Protein AF-A0A653TQ37-F1 (afdb_monomer_lite)

Radius of gyration: 21.74 Å; chains: 1; bounding box: 56×49×49 Å

Secondary structure (DSSP, 8-state):
-HHHHHHHHHHHTT-THHHHHHHHHHHHHHHH--S-HHHHHHHHHHHHHHHHHHHHHHHHH-SS-SHHHHHHHHHH-HHHHHHHHHHHHHHHHHHHHHHHHHHHHH--SSHHHHHHHHH--S-TTTTTGGGTTTTSBSSSS-BPPHHHHHHTSHHHHHHHHHHHHHHHHHHHHHHHHHHHTT-HHHHHHHHHHHHHHHHHTTTS-HHHHHHHHHHHHHHHHHHHHHHHHHHHHTT-

Structure (mmCIF, N/CA/C/O backbone):
data_AF-A0A653TQ37-F1
#
_entry.id   AF-A0A653TQ37-F1
#
loop_
_atom_site.group_PDB
_atom_site.id
_atom_site.type_symbol
_atom_site.label_atom_id
_atom_site.label_alt_id
_atom_site.label_comp_id
_atom_site.label_asym_id
_atom_site.label_entity_id
_atom_site.label_seq_id
_atom_site.pdbx_PDB_ins_code
_atom_site.Cartn_x
_atom_site.Cartn_y
_atom_site.Cartn_z
_atom_site.occupancy
_atom_site.B_iso_or_equiv
_atom_site.auth_seq_id
_atom_site.auth_comp_id
_atom_site.auth_asym_id
_atom_site.auth_atom_id
_atom_site.pdbx_PDB_model_num
ATOM 1 N N . MET A 1 1 ? 7.530 14.257 26.207 1.00 78.38 1 MET A N 1
ATOM 2 C CA . MET A 1 1 ? 8.915 13.770 26.395 1.00 78.38 1 MET A CA 1
ATOM 3 C C . MET A 1 1 ? 9.178 12.471 25.634 1.00 78.38 1 MET A C 1
ATOM 5 O O . MET A 1 1 ? 9.956 12.511 24.695 1.00 78.38 1 MET A O 1
ATOM 9 N N . LEU A 1 2 ? 8.481 11.364 25.937 1.00 82.38 2 LEU A N 1
ATOM 10 C CA . LEU A 1 2 ? 8.670 10.069 25.253 1.00 82.38 2 LEU A CA 1
ATOM 11 C C . LEU A 1 2 ? 8.544 10.149 23.718 1.00 82.38 2 LEU A C 1
ATOM 13 O O . LEU A 1 2 ? 9.383 9.612 23.007 1.00 82.38 2 LEU A O 1
ATOM 17 N N . PHE A 1 3 ? 7.549 10.885 23.209 1.00 87.62 3 PHE A N 1
ATOM 18 C CA . PHE A 1 3 ? 7.381 11.116 21.768 1.00 87.62 3 PHE A CA 1
ATOM 19 C C . PHE A 1 3 ? 8.623 11.735 21.111 1.00 87.62 3 PHE A C 1
ATOM 21 O O . PHE A 1 3 ? 9.055 11.261 20.069 1.00 87.62 3 PHE A O 1
ATOM 28 N N . LEU A 1 4 ? 9.212 12.764 21.730 1.00 88.69 4 LEU A N 1
ATOM 29 C CA . LEU A 1 4 ? 10.387 13.449 21.186 1.00 88.69 4 LEU A CA 1
ATOM 30 C C . LEU A 1 4 ? 11.594 12.516 21.141 1.00 88.69 4 LEU A C 1
ATOM 32 O O . LEU A 1 4 ? 12.289 12.491 20.135 1.00 88.69 4 LEU A O 1
ATOM 36 N N . ILE A 1 5 ? 11.793 11.708 22.187 1.00 88.19 5 ILE A N 1
ATOM 37 C CA . ILE A 1 5 ? 12.863 10.704 22.230 1.00 88.19 5 ILE A CA 1
ATOM 38 C C . ILE A 1 5 ? 12.687 9.713 21.075 1.00 88.19 5 ILE A C 1
ATOM 40 O O . ILE A 1 5 ? 13.595 9.541 20.271 1.00 88.19 5 ILE A O 1
ATOM 44 N N . VAL A 1 6 ? 11.493 9.129 20.935 1.00 87.06 6 VAL A N 1
ATOM 45 C CA . VAL A 1 6 ? 11.189 8.157 19.872 1.00 87.06 6 VAL A CA 1
ATOM 46 C C . VAL A 1 6 ? 11.351 8.779 18.482 1.00 87.06 6 VAL A C 1
ATOM 48 O O . VAL A 1 6 ? 11.916 8.148 17.588 1.00 87.06 6 VAL A O 1
ATOM 51 N N . LEU A 1 7 ? 10.886 10.017 18.292 1.00 89.56 7 LEU A N 1
ATOM 52 C CA . LEU A 1 7 ? 11.007 10.739 17.028 1.00 89.56 7 LEU A CA 1
ATOM 53 C C . LEU A 1 7 ? 12.478 10.987 16.675 1.00 89.56 7 LEU A C 1
ATOM 55 O O . LEU A 1 7 ? 12.899 10.644 15.574 1.00 89.56 7 LEU A O 1
ATOM 59 N N . ILE A 1 8 ? 13.265 11.512 17.616 1.00 90.69 8 ILE A N 1
ATOM 60 C CA . ILE A 1 8 ? 14.700 11.779 17.451 1.00 90.69 8 ILE A CA 1
ATOM 61 C C . ILE A 1 8 ? 15.464 10.487 17.155 1.00 90.69 8 ILE A C 1
ATOM 63 O O . ILE A 1 8 ? 16.289 10.464 16.240 1.00 90.69 8 ILE A O 1
ATOM 67 N N . SER A 1 9 ? 15.164 9.391 17.857 1.00 86.44 9 SER A N 1
ATOM 68 C CA . SER A 1 9 ? 15.768 8.083 17.582 1.00 86.44 9 SER A CA 1
ATOM 69 C C . SER A 1 9 ? 15.420 7.584 16.179 1.00 86.44 9 SER A C 1
ATOM 71 O O . SER A 1 9 ? 16.301 7.127 15.454 1.00 86.44 9 SER A O 1
ATOM 73 N N . CYS A 1 10 ? 14.159 7.714 15.752 1.00 87.62 10 CYS A N 1
ATOM 74 C CA . CYS A 1 10 ? 13.740 7.292 14.414 1.00 87.62 10 CYS A CA 1
ATOM 75 C C . CYS A 1 10 ? 14.394 8.127 13.305 1.00 87.62 10 CYS A C 1
ATOM 77 O O . CYS A 1 10 ? 14.806 7.553 12.295 1.00 87.62 10 CYS A O 1
ATOM 79 N N . ILE A 1 11 ? 14.517 9.445 13.504 1.00 90.25 11 ILE A N 1
ATOM 80 C CA . ILE A 1 11 ? 15.258 10.333 12.597 1.00 90.25 11 ILE A CA 1
ATOM 81 C C . ILE A 1 11 ? 16.722 9.899 12.546 1.00 90.25 11 ILE A C 1
ATOM 83 O O . ILE A 1 11 ? 17.252 9.729 11.460 1.00 90.25 11 ILE A O 1
ATOM 87 N N . SER A 1 12 ? 17.355 9.645 13.695 1.00 87.62 12 SER A N 1
ATOM 88 C CA . SER A 1 12 ? 18.778 9.271 13.780 1.00 87.62 12 SER A CA 1
ATOM 89 C C . SER A 1 12 ? 19.108 7.974 13.033 1.00 87.62 12 SER A C 1
ATOM 91 O O . SER A 1 12 ? 20.206 7.828 12.511 1.00 87.62 12 SER A O 1
ATOM 93 N N . ILE A 1 13 ? 18.155 7.043 12.943 1.00 85.19 13 ILE A N 1
ATOM 94 C CA . ILE A 1 13 ? 18.304 5.773 12.209 1.00 85.19 13 ILE A CA 1
ATOM 95 C C . ILE A 1 13 ? 17.934 5.940 10.714 1.00 85.19 13 ILE A C 1
ATOM 97 O O . ILE A 1 13 ? 18.069 5.012 9.912 1.00 85.19 13 ILE A O 1
ATOM 101 N N . GLY A 1 14 ? 17.437 7.114 10.307 1.00 79.44 14 GLY A N 1
ATOM 102 C CA . GLY A 1 14 ? 16.942 7.363 8.952 1.00 79.44 14 GLY A CA 1
ATOM 103 C C . GLY A 1 14 ? 15.739 6.476 8.621 1.00 79.44 14 GLY A C 1
ATOM 104 O O . GLY A 1 14 ? 15.647 5.920 7.520 1.00 79.44 14 GLY A O 1
ATOM 105 N N . SER A 1 15 ? 14.865 6.243 9.606 1.00 81.56 15 SER A N 1
ATOM 106 C CA . SER A 1 15 ? 13.713 5.352 9.481 1.00 81.56 15 SER A CA 1
ATOM 107 C C . SER A 1 15 ? 12.466 6.107 9.031 1.00 81.56 15 SER A C 1
ATOM 109 O O . SER A 1 15 ? 12.096 7.126 9.614 1.00 81.56 15 SER A O 1
ATOM 111 N N . ARG A 1 16 ? 11.723 5.532 8.076 1.00 82.25 16 ARG A N 1
ATOM 112 C CA . ARG A 1 16 ? 10.385 6.020 7.679 1.00 82.25 16 ARG A CA 1
ATOM 113 C C . ARG A 1 16 ? 9.391 6.029 8.851 1.00 82.25 16 ARG A C 1
ATOM 115 O O . ARG A 1 16 ? 8.405 6.761 8.811 1.00 82.25 16 ARG A O 1
ATOM 122 N N . MET A 1 17 ? 9.674 5.276 9.921 1.00 84.81 17 MET A N 1
ATOM 123 C CA . MET A 1 17 ? 8.882 5.300 11.155 1.00 84.81 17 MET A CA 1
ATOM 124 C C . MET A 1 17 ? 8.879 6.669 11.838 1.00 84.81 17 MET A C 1
ATOM 126 O O . MET A 1 17 ? 7.927 6.969 12.551 1.00 84.81 17 MET A O 1
ATOM 130 N N . ALA A 1 18 ? 9.870 7.535 11.587 1.00 88.88 18 ALA A N 1
ATOM 131 C CA . ALA A 1 18 ? 9.843 8.910 12.084 1.00 88.88 18 ALA A CA 1
ATOM 132 C C . ALA A 1 18 ? 8.592 9.653 11.590 1.00 88.88 18 ALA A C 1
ATOM 134 O O . ALA A 1 18 ? 7.879 10.274 12.378 1.00 88.88 18 ALA A O 1
ATOM 135 N N . SER A 1 19 ? 8.283 9.541 10.296 1.00 89.06 19 SER A N 1
ATOM 136 C CA . SER A 1 19 ? 7.115 10.184 9.689 1.00 89.06 19 SER A CA 1
ATOM 137 C C . SER A 1 19 ? 5.802 9.557 10.151 1.00 89.06 19 SER A C 1
ATOM 139 O O . SER A 1 19 ? 4.837 10.277 10.390 1.00 89.06 19 SER A O 1
ATOM 141 N N . VAL A 1 20 ? 5.777 8.235 10.357 1.00 86.94 20 VAL A N 1
ATOM 142 C CA . VAL A 1 20 ? 4.613 7.537 10.933 1.00 86.94 20 VAL A CA 1
ATOM 143 C C . VAL A 1 20 ? 4.342 8.022 12.357 1.00 86.94 20 VAL A C 1
ATOM 145 O O . VAL A 1 20 ? 3.208 8.368 12.683 1.00 86.94 20 VAL A O 1
ATOM 148 N N . ASN A 1 21 ? 5.382 8.121 13.188 1.00 87.00 21 ASN A N 1
ATOM 149 C CA . ASN A 1 21 ? 5.267 8.613 14.559 1.00 87.00 21 ASN A CA 1
ATOM 150 C C . ASN A 1 21 ? 4.768 10.061 14.596 1.00 87.00 21 ASN A C 1
ATOM 152 O O . ASN A 1 21 ? 3.878 10.376 15.388 1.00 87.00 21 ASN A O 1
ATOM 156 N N . LEU A 1 22 ? 5.281 10.925 13.711 1.00 92.31 22 LEU A N 1
ATOM 157 C CA . LEU A 1 22 ? 4.763 12.285 13.556 1.00 92.31 22 LEU A CA 1
ATOM 158 C C . LEU A 1 22 ? 3.273 12.273 13.178 1.00 92.31 22 LEU A C 1
ATOM 160 O O . LEU A 1 22 ? 2.494 13.032 13.751 1.00 92.31 22 LEU A O 1
ATOM 164 N N . GLY A 1 23 ? 2.857 11.378 12.278 1.00 89.88 23 GLY A N 1
ATOM 165 C CA . GLY A 1 23 ? 1.456 11.230 11.875 1.00 89.88 23 GLY A CA 1
ATOM 166 C C . GLY A 1 23 ? 0.541 10.831 13.030 1.00 89.88 23 GLY A C 1
ATOM 167 O O . GLY A 1 23 ? -0.509 11.444 13.222 1.00 89.88 23 GLY A O 1
ATOM 168 N N . VAL A 1 24 ? 0.962 9.866 13.852 1.00 86.12 24 VAL A N 1
ATOM 169 C CA . VAL A 1 24 ? 0.224 9.448 15.058 1.00 86.12 24 VAL A CA 1
ATOM 170 C C . VAL A 1 24 ? 0.105 10.600 16.058 1.00 86.12 24 VAL A C 1
ATOM 172 O O . VAL A 1 24 ? -0.970 10.821 16.617 1.00 86.12 24 VAL A O 1
ATOM 175 N N . PHE A 1 25 ? 1.177 11.366 16.263 1.00 91.38 25 PHE A N 1
ATOM 176 C CA . PHE A 1 25 ? 1.147 12.532 17.144 1.00 91.38 25 PHE A CA 1
ATOM 177 C C . PHE A 1 25 ? 0.169 13.603 16.647 1.00 91.38 25 PHE A C 1
ATOM 179 O O . PHE A 1 25 ? -0.680 14.060 17.416 1.00 91.38 25 PHE A O 1
ATOM 186 N N . LEU A 1 26 ? 0.231 13.961 15.361 1.00 92.94 26 LEU A N 1
ATOM 187 C CA . LEU A 1 26 ? -0.687 14.932 14.762 1.00 92.94 26 LEU A CA 1
ATOM 188 C C . LEU A 1 26 ? -2.140 14.451 14.829 1.00 92.94 26 LEU A C 1
ATOM 190 O O . LEU A 1 26 ? -3.026 15.246 15.135 1.00 92.94 26 LEU A O 1
ATOM 194 N N . LEU A 1 27 ? -2.393 13.154 14.6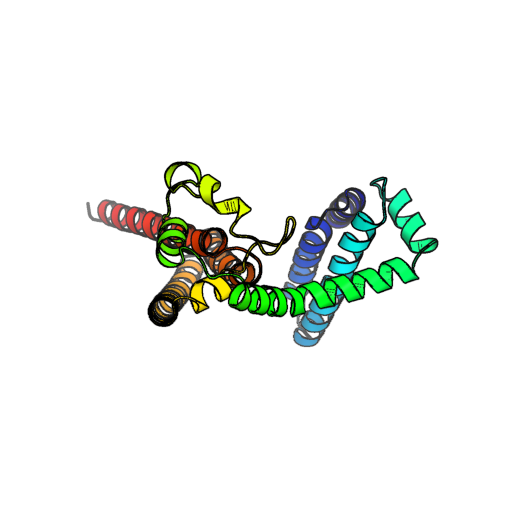33 1.00 88.25 27 LEU A N 1
ATOM 195 C CA . LEU A 1 27 ? -3.720 12.570 14.822 1.00 88.25 27 LEU A CA 1
ATOM 196 C C . LEU A 1 27 ? -4.206 12.723 16.274 1.00 88.25 27 LEU A C 1
ATOM 198 O O . LEU A 1 27 ? -5.357 13.092 16.500 1.00 88.25 27 LEU A O 1
ATOM 202 N N . GLY A 1 28 ? -3.335 12.506 17.261 1.00 87.00 28 GLY A N 1
ATOM 203 C CA . GLY A 1 28 ? -3.654 12.744 18.672 1.00 87.00 28 GLY A CA 1
ATOM 204 C C . GLY A 1 28 ? -4.047 14.199 18.953 1.00 87.00 28 GLY A C 1
ATOM 205 O O . GLY A 1 28 ? -5.071 14.450 19.590 1.00 87.00 28 GLY A O 1
ATOM 206 N N . VAL A 1 29 ? -3.289 15.160 18.414 1.00 90.06 29 VAL A N 1
ATOM 207 C CA . VAL A 1 29 ? -3.600 16.600 18.521 1.00 90.06 29 VAL A CA 1
ATOM 208 C C . VAL A 1 29 ? -4.919 16.937 17.817 1.00 90.06 29 VAL A C 1
ATOM 210 O O . VAL A 1 29 ? -5.738 17.687 18.353 1.00 90.06 29 VAL A O 1
ATOM 213 N N . TYR A 1 30 ? -5.167 16.349 16.644 1.00 91.06 30 TYR A N 1
ATOM 214 C CA . TYR A 1 30 ? -6.417 16.518 15.903 1.00 91.06 30 TYR A CA 1
ATOM 215 C C . TYR A 1 30 ? -7.639 16.096 16.727 1.00 91.06 30 TYR A C 1
ATOM 217 O O . TYR A 1 30 ? -8.639 16.819 16.757 1.00 91.06 30 TYR A O 1
ATOM 225 N N . LEU A 1 31 ? -7.556 14.957 17.423 1.00 88.50 31 LEU A N 1
ATOM 226 C CA . LEU A 1 31 ? -8.651 14.444 18.252 1.00 88.50 31 LEU A CA 1
ATOM 227 C C . LEU A 1 31 ? -8.988 15.375 19.427 1.00 88.50 31 LEU A C 1
ATOM 229 O O . LEU A 1 31 ? -10.147 15.442 19.832 1.00 88.50 31 LEU A O 1
ATOM 233 N N . GLN A 1 32 ? -8.007 16.122 19.938 1.00 90.50 32 GLN A N 1
ATOM 234 C CA . GLN A 1 32 ? -8.195 17.071 21.041 1.00 90.50 32 GLN A CA 1
ATOM 235 C C . GLN A 1 32 ? -8.678 18.456 20.579 1.00 90.50 32 GLN A C 1
ATOM 237 O O . GLN A 1 32 ? -9.211 19.230 21.379 1.00 90.50 32 GLN A O 1
ATOM 242 N N . LYS A 1 33 ? -8.525 18.793 19.292 1.00 88.94 33 LYS A N 1
ATOM 243 C CA . LYS A 1 33 ? -8.927 20.100 18.756 1.00 88.94 33 LYS A CA 1
ATOM 244 C C . LYS A 1 33 ? -10.452 20.237 18.695 1.00 88.94 33 LYS A C 1
ATOM 246 O O . LYS A 1 33 ? -11.130 19.408 18.094 1.00 88.94 33 LYS A O 1
ATOM 251 N N . LYS A 1 34 ? -10.992 21.335 19.238 1.00 86.62 34 LYS A N 1
ATOM 252 C CA . LYS A 1 34 ? -12.429 21.671 19.141 1.00 86.62 34 LYS A CA 1
ATOM 253 C C . LYS A 1 34 ? -12.771 22.488 17.885 1.00 86.62 34 LYS A C 1
ATOM 255 O O . LYS A 1 34 ? -13.720 22.141 17.194 1.00 86.62 34 LYS A O 1
ATOM 260 N N . ASN A 1 35 ? -11.944 23.478 17.528 1.00 90.56 35 ASN A N 1
ATOM 261 C CA . ASN A 1 35 ? -12.160 24.373 16.378 1.00 90.56 35 ASN A CA 1
ATOM 262 C C . ASN A 1 35 ? -11.078 24.211 15.292 1.00 90.56 35 ASN A C 1
ATOM 264 O O . ASN A 1 35 ? -9.953 23.782 15.566 1.00 90.56 35 ASN A O 1
ATOM 268 N N . ASN A 1 36 ? -11.399 24.608 14.054 1.00 87.62 36 ASN A N 1
ATOM 269 C CA . ASN A 1 36 ? -10.477 24.655 12.904 1.00 87.62 36 ASN A CA 1
ATOM 270 C C . ASN A 1 36 ? -9.830 23.302 12.553 1.00 87.62 36 ASN A C 1
ATOM 272 O O . ASN A 1 36 ? -8.637 23.226 12.240 1.00 87.62 36 ASN A O 1
ATOM 276 N N . LYS A 1 37 ? -10.623 22.225 12.610 1.00 91.25 37 LYS A N 1
ATOM 277 C CA . LYS A 1 37 ? -10.195 20.857 12.281 1.00 91.25 37 LYS A CA 1
ATOM 278 C C . LYS A 1 37 ? -9.706 20.720 10.837 1.00 91.25 37 LYS A C 1
ATOM 280 O O . LYS A 1 37 ? -8.665 20.114 10.618 1.00 91.25 37 LYS A O 1
ATOM 285 N N . ASN A 1 38 ? -10.389 21.346 9.880 1.00 89.81 38 ASN A N 1
ATOM 286 C CA . ASN A 1 38 ? -10.042 21.245 8.458 1.00 89.81 38 ASN A CA 1
ATOM 287 C C . ASN A 1 38 ? -8.675 21.875 8.151 1.00 89.81 38 ASN A C 1
ATOM 289 O O . ASN A 1 38 ? -7.832 21.233 7.532 1.00 89.81 38 ASN A O 1
ATOM 293 N N . TYR A 1 39 ? -8.409 23.082 8.664 1.00 91.62 39 TYR A N 1
ATOM 294 C CA . TYR A 1 39 ? -7.099 23.727 8.522 1.00 91.62 39 TYR A CA 1
ATOM 295 C C . TYR A 1 39 ? -5.982 22.924 9.187 1.00 91.62 39 TYR A C 1
ATOM 297 O O . TYR A 1 39 ? -4.882 22.835 8.651 1.00 91.62 39 TYR A O 1
ATOM 305 N N . PHE A 1 40 ? -6.265 22.306 10.338 1.00 93.69 40 PHE A N 1
ATOM 306 C CA . PHE A 1 40 ? -5.291 21.440 10.993 1.00 93.69 40 PHE A CA 1
ATOM 307 C C . PHE A 1 40 ? -4.993 20.182 10.171 1.00 93.69 40 PHE A C 1
ATOM 309 O O . PHE A 1 40 ? -3.832 19.795 10.083 1.00 93.69 40 PHE A O 1
ATOM 316 N N . ILE A 1 41 ? -6.006 19.564 9.553 1.00 92.19 41 ILE A N 1
ATOM 317 C CA . ILE A 1 41 ? -5.808 18.419 8.651 1.00 92.19 41 ILE A CA 1
ATOM 318 C C . ILE A 1 41 ? -4.929 18.832 7.474 1.00 92.19 41 ILE A C 1
ATOM 320 O O . ILE A 1 41 ? -3.930 18.168 7.216 1.00 92.19 41 ILE A O 1
ATOM 324 N N . LEU A 1 42 ? -5.257 19.940 6.803 1.00 92.31 42 LEU A N 1
ATOM 325 C CA . LEU A 1 42 ? -4.479 20.424 5.663 1.00 92.31 42 LEU A CA 1
ATOM 326 C C . LEU A 1 42 ? -3.018 20.680 6.056 1.00 92.31 42 LEU A C 1
ATOM 328 O O . LEU A 1 42 ? -2.106 20.161 5.417 1.00 92.31 42 LEU A O 1
ATOM 332 N N . PHE A 1 43 ? -2.799 21.400 7.159 1.00 94.25 43 PHE A N 1
ATOM 333 C CA . PHE A 1 43 ? -1.467 21.627 7.717 1.00 94.25 43 PHE A CA 1
ATOM 334 C C . PHE A 1 43 ? -0.736 20.313 8.037 1.00 94.25 43 PHE A C 1
ATOM 336 O O . PHE A 1 43 ? 0.429 20.152 7.680 1.00 94.25 43 PHE A O 1
ATOM 343 N N . SER A 1 44 ? -1.424 19.356 8.666 1.00 93.19 44 SER A N 1
ATOM 344 C CA . SER A 1 44 ? -0.854 18.054 9.033 1.00 93.19 44 SER A CA 1
ATOM 345 C C . SER A 1 44 ? -0.453 17.235 7.812 1.00 93.19 44 SER A C 1
ATOM 347 O O . SER A 1 44 ? 0.587 16.589 7.821 1.00 93.19 44 SER A O 1
ATOM 349 N N . ILE A 1 45 ? -1.246 17.270 6.744 1.00 89.94 45 ILE A N 1
ATOM 350 C CA . ILE A 1 45 ? -0.911 16.583 5.495 1.00 89.94 45 ILE A CA 1
ATOM 351 C C . ILE A 1 45 ? 0.355 17.196 4.894 1.00 89.94 45 ILE A C 1
ATOM 353 O O . ILE A 1 45 ? 1.298 16.468 4.589 1.00 89.94 45 ILE A O 1
ATOM 357 N N . VAL A 1 46 ? 0.411 18.526 4.786 1.00 90.25 46 VAL A N 1
ATOM 358 C CA . VAL A 1 46 ? 1.569 19.231 4.215 1.00 90.25 46 VAL A CA 1
ATOM 359 C C . VAL A 1 46 ? 2.837 18.959 5.027 1.00 90.25 46 VAL A C 1
ATOM 361 O O . VAL A 1 46 ? 3.862 18.597 4.448 1.00 90.25 46 VAL A O 1
ATOM 364 N N . ILE A 1 47 ? 2.777 19.058 6.360 1.00 92.88 47 ILE A N 1
ATOM 365 C CA . ILE A 1 47 ? 3.960 18.830 7.201 1.00 92.88 47 ILE A CA 1
ATOM 366 C C . ILE A 1 47 ? 4.422 17.369 7.157 1.00 92.88 47 ILE A C 1
ATOM 368 O O . ILE A 1 47 ? 5.625 17.122 7.116 1.00 92.88 47 ILE A O 1
ATOM 372 N N . LEU A 1 48 ? 3.502 16.399 7.088 1.00 91.31 48 LEU A N 1
ATOM 373 C CA . LEU A 1 48 ? 3.852 14.982 6.965 1.00 91.31 48 LEU A CA 1
ATOM 374 C C . LEU A 1 48 ? 4.513 14.676 5.629 1.00 91.31 48 LEU A C 1
ATOM 376 O O . LEU A 1 48 ? 5.503 13.951 5.604 1.00 91.31 48 LEU A O 1
ATOM 380 N N . LEU A 1 49 ? 3.995 15.244 4.543 1.00 86.19 49 LEU A N 1
ATOM 381 C CA . LEU A 1 49 ? 4.554 15.086 3.206 1.00 86.19 49 LEU A CA 1
ATOM 382 C C . LEU A 1 49 ? 5.983 15.639 3.134 1.00 86.19 49 LEU A C 1
ATOM 384 O O . LEU A 1 49 ? 6.901 14.921 2.730 1.00 86.19 49 LEU A O 1
ATOM 388 N N . ILE A 1 50 ? 6.195 16.873 3.600 1.00 89.06 50 ILE A N 1
ATOM 389 C CA . ILE A 1 50 ? 7.526 17.497 3.633 1.00 89.06 50 ILE A CA 1
ATOM 390 C C . ILE A 1 50 ? 8.473 16.690 4.527 1.00 89.06 50 ILE A C 1
ATOM 392 O O . ILE A 1 50 ? 9.588 16.364 4.119 1.00 89.06 50 ILE A O 1
ATOM 396 N N . PHE A 1 51 ? 8.027 16.313 5.727 1.00 91.00 51 PHE A N 1
ATOM 397 C CA . PHE A 1 51 ? 8.850 15.574 6.682 1.00 91.00 51 PHE A CA 1
ATOM 398 C C . PHE A 1 51 ? 9.183 14.152 6.208 1.00 91.00 51 PHE A C 1
ATOM 400 O O . PHE A 1 51 ? 10.268 13.636 6.486 1.00 91.00 51 PHE A O 1
ATOM 407 N N . PHE A 1 52 ? 8.274 13.505 5.479 1.00 87.31 52 PHE A N 1
ATOM 408 C CA . PHE A 1 52 ? 8.528 12.216 4.844 1.00 87.31 52 PHE A CA 1
ATOM 409 C C . PHE A 1 52 ? 9.584 12.335 3.748 1.00 87.31 52 PHE A C 1
ATOM 411 O O . PHE A 1 52 ? 10.565 11.589 3.769 1.00 87.31 52 PHE A O 1
ATOM 418 N N . GLY A 1 53 ? 9.430 13.316 2.852 1.00 85.06 53 GLY A N 1
ATOM 419 C CA . GLY A 1 53 ? 10.437 13.627 1.839 1.00 85.06 53 GLY A CA 1
ATOM 420 C C . GLY A 1 53 ? 11.806 13.881 2.469 1.00 85.06 53 GLY A C 1
ATOM 421 O O . GLY A 1 53 ? 12.786 13.283 2.040 1.00 85.06 53 GLY A O 1
ATOM 422 N N . TYR A 1 54 ? 11.848 14.677 3.542 1.00 88.38 54 TYR A N 1
ATOM 423 C CA . TYR A 1 54 ? 13.068 15.044 4.261 1.00 88.38 54 TYR A CA 1
ATOM 424 C C . TYR A 1 54 ? 13.790 13.831 4.859 1.00 88.38 54 TYR A C 1
ATOM 426 O O . TYR A 1 54 ? 14.989 13.664 4.643 1.00 88.38 54 TYR A O 1
ATOM 434 N N . ASN A 1 55 ? 13.072 12.939 5.552 1.00 87.75 55 ASN A N 1
ATOM 435 C CA . ASN A 1 55 ? 13.680 11.732 6.129 1.00 87.75 55 ASN A CA 1
ATOM 436 C C . ASN A 1 55 ? 14.289 10.815 5.061 1.00 87.75 55 ASN A C 1
ATOM 438 O O . ASN A 1 55 ? 15.332 10.203 5.295 1.00 87.75 55 ASN A O 1
ATOM 442 N N . ILE A 1 56 ? 13.654 10.714 3.889 1.00 83.69 56 ILE A N 1
ATOM 443 C CA . ILE A 1 56 ? 14.207 9.938 2.774 1.00 83.69 56 ILE A CA 1
ATOM 444 C C . ILE A 1 56 ? 15.458 10.625 2.218 1.00 83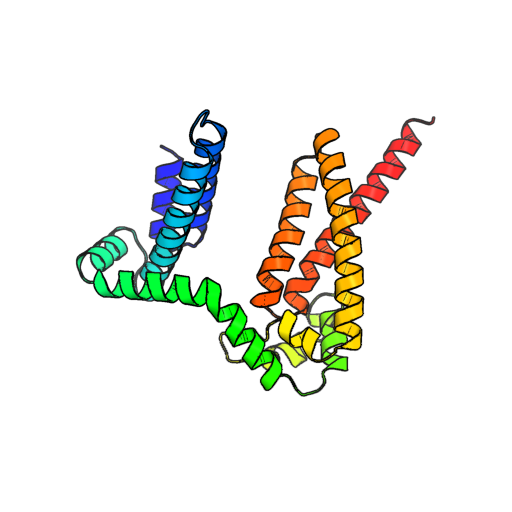.69 56 ILE A C 1
ATOM 446 O O . ILE A 1 56 ? 16.457 9.938 2.014 1.00 83.69 56 ILE A O 1
ATOM 450 N N . SER A 1 57 ? 15.431 11.950 2.035 1.00 86.00 57 SER A N 1
ATOM 451 C CA . SER A 1 57 ? 16.579 12.733 1.552 1.00 86.00 57 SER A CA 1
ATOM 452 C C . SER A 1 57 ? 17.810 12.574 2.447 1.00 86.00 57 SER A C 1
ATOM 454 O O . SER A 1 57 ? 18.917 12.368 1.955 1.00 86.00 57 SER A O 1
ATOM 456 N N . LEU A 1 58 ? 17.619 12.621 3.770 1.00 86.69 58 LEU A N 1
ATOM 457 C CA . LEU A 1 58 ? 18.702 12.407 4.733 1.00 86.69 58 LEU A CA 1
ATOM 458 C C . LEU A 1 58 ? 19.345 11.029 4.556 1.00 86.69 58 LEU A C 1
ATOM 460 O O . LEU A 1 58 ? 20.567 10.903 4.535 1.00 86.69 58 LEU A O 1
ATOM 464 N N . ARG A 1 59 ? 18.521 9.991 4.388 1.00 83.75 59 ARG A N 1
ATOM 465 C CA . ARG A 1 59 ? 18.997 8.619 4.204 1.00 83.75 59 ARG A CA 1
ATOM 466 C C . ARG A 1 59 ? 19.733 8.425 2.878 1.00 83.75 59 ARG A C 1
ATOM 468 O O . ARG A 1 59 ? 20.675 7.642 2.848 1.00 83.75 59 ARG A O 1
ATOM 475 N N . SER A 1 60 ? 19.292 9.072 1.800 1.00 81.25 60 SER A N 1
ATOM 476 C CA . SER A 1 60 ? 19.921 8.916 0.483 1.00 81.25 60 SER A CA 1
ATOM 477 C C . SER A 1 60 ? 21.280 9.602 0.388 1.00 81.25 60 SER A C 1
ATOM 479 O O . SER A 1 60 ? 22.147 9.103 -0.319 1.00 81.25 60 SER A O 1
ATOM 481 N N . GLU A 1 61 ? 21.468 10.715 1.098 1.00 83.62 61 GLU A N 1
ATOM 482 C CA . GLU A 1 61 ? 22.693 11.521 1.015 1.00 83.62 61 GLU A CA 1
ATOM 483 C C . GLU A 1 61 ? 23.751 11.155 2.061 1.00 83.62 61 GLU A C 1
ATOM 485 O O . GLU A 1 61 ? 24.921 11.501 1.905 1.00 83.62 61 GLU A O 1
ATOM 490 N N . SER A 1 62 ? 23.379 10.455 3.136 1.00 77.38 62 SER A N 1
ATOM 491 C CA . SER A 1 62 ? 24.340 10.082 4.171 1.00 77.38 62 SER A CA 1
ATOM 492 C C . SER A 1 62 ? 24.973 8.718 3.908 1.00 77.38 62 SER A C 1
ATOM 494 O O . SER A 1 62 ? 24.274 7.705 3.854 1.00 77.38 62 SER A O 1
ATOM 496 N N . HIS A 1 63 ? 26.302 8.655 3.914 1.00 80.69 63 HIS A N 1
ATOM 497 C CA . HIS A 1 63 ? 27.024 7.388 4.076 1.00 80.69 63 HIS A CA 1
ATOM 498 C C . HIS A 1 63 ? 27.047 6.901 5.539 1.00 80.69 63 HIS A C 1
ATOM 500 O O . HIS A 1 63 ? 27.351 5.740 5.796 1.00 80.69 63 HIS A O 1
ATOM 506 N N . GLN A 1 64 ? 26.718 7.778 6.496 1.00 85.31 64 GLN A N 1
ATOM 507 C CA . GLN A 1 64 ? 26.685 7.495 7.932 1.00 85.31 64 GLN A CA 1
ATOM 508 C C . GLN A 1 64 ? 25.337 7.896 8.537 1.00 85.31 64 GLN A C 1
ATOM 510 O O . GLN A 1 64 ? 24.833 8.985 8.279 1.00 85.31 64 GLN A O 1
ATOM 515 N N . HIS A 1 65 ? 24.775 7.037 9.385 1.00 85.25 65 HIS A N 1
ATOM 516 C CA . HIS A 1 65 ? 23.510 7.293 10.070 1.00 85.25 65 HIS A CA 1
ATOM 517 C C . HIS A 1 65 ? 23.747 7.931 11.440 1.00 85.25 65 HIS A C 1
ATOM 519 O O . HIS A 1 65 ? 24.602 7.482 12.202 1.00 85.25 65 HIS A O 1
ATOM 525 N N . GLY A 1 66 ? 22.963 8.950 11.781 1.00 89.50 66 GLY A N 1
ATOM 526 C CA . GLY A 1 66 ? 22.965 9.546 13.112 1.00 89.50 66 GLY A CA 1
ATOM 527 C C . GLY A 1 66 ? 22.420 10.965 13.104 1.00 89.50 66 GLY A C 1
ATOM 528 O O . GLY A 1 66 ? 22.386 11.624 12.068 1.00 89.50 66 GLY A O 1
ATOM 529 N N . LEU A 1 67 ? 22.031 11.463 14.280 1.00 89.94 67 LEU A N 1
ATOM 530 C CA . LEU A 1 67 ? 21.510 12.824 14.415 1.00 89.94 67 LEU A CA 1
ATOM 531 C C . LEU A 1 67 ? 22.523 13.875 13.937 1.00 89.94 67 LEU A C 1
ATOM 533 O O . LEU A 1 67 ? 22.165 14.763 13.173 1.00 89.94 67 LEU A O 1
ATOM 537 N N . ILE A 1 68 ? 23.782 13.754 14.373 1.00 92.19 68 ILE A N 1
ATOM 538 C CA . ILE A 1 68 ? 24.845 14.712 14.045 1.00 92.19 68 ILE A CA 1
ATOM 539 C C . ILE A 1 68 ? 25.138 14.709 12.534 1.00 92.19 68 ILE A C 1
ATOM 541 O O . ILE A 1 68 ? 25.020 15.780 11.939 1.00 92.19 68 ILE A O 1
ATOM 545 N N . PRO A 1 69 ? 25.415 13.558 11.876 1.00 89.62 69 PRO A N 1
ATOM 546 C CA . PRO A 1 69 ? 25.554 13.510 10.419 1.00 89.62 69 PRO A CA 1
ATOM 547 C C . PRO A 1 69 ? 24.374 14.141 9.673 1.00 89.62 69 PRO A C 1
ATOM 549 O O . PRO A 1 69 ? 24.573 14.888 8.720 1.00 89.62 69 PRO A O 1
ATOM 552 N N . TYR A 1 70 ? 23.141 13.897 10.122 1.00 91.31 70 TYR A N 1
ATOM 553 C CA . TYR A 1 70 ? 21.955 14.465 9.482 1.00 91.31 70 TYR A CA 1
ATOM 554 C C . TYR A 1 70 ? 21.810 15.970 9.666 1.00 91.31 70 TYR A C 1
ATOM 556 O O . TYR A 1 70 ? 21.423 16.656 8.718 1.00 91.31 70 TYR A O 1
ATOM 564 N N . ILE A 1 71 ? 22.148 16.500 10.841 1.00 91.38 71 ILE A N 1
ATOM 565 C CA . ILE A 1 71 ? 22.182 17.948 11.065 1.00 91.38 71 ILE A CA 1
ATOM 566 C C . ILE A 1 71 ? 23.235 18.591 10.157 1.00 91.38 71 ILE A C 1
ATOM 568 O O . ILE A 1 71 ? 22.923 19.576 9.494 1.00 91.38 71 ILE A O 1
ATOM 572 N N . LEU A 1 72 ? 24.435 18.010 10.064 1.00 91.69 72 LEU A N 1
ATOM 573 C CA . LEU A 1 72 ? 25.505 18.528 9.205 1.00 91.69 72 LEU A CA 1
ATOM 574 C C . LEU A 1 72 ? 25.083 18.563 7.735 1.00 91.69 72 LEU A C 1
ATOM 576 O O . LEU A 1 72 ? 25.156 19.618 7.118 1.00 91.69 72 LEU A O 1
ATOM 580 N N . ILE A 1 73 ? 24.518 17.476 7.199 1.00 89.81 73 ILE A N 1
ATOM 581 C CA . ILE A 1 73 ? 24.010 17.450 5.813 1.00 89.81 73 ILE A CA 1
ATOM 582 C C . ILE A 1 73 ? 22.920 18.513 5.602 1.00 89.81 73 ILE A C 1
ATOM 584 O O . ILE A 1 73 ? 22.863 19.141 4.547 1.00 89.81 73 ILE A O 1
ATOM 588 N N . THR A 1 74 ? 22.076 18.749 6.609 1.00 90.81 74 THR A N 1
ATOM 589 C CA . THR A 1 74 ? 21.016 19.768 6.545 1.00 90.81 74 THR A CA 1
ATOM 590 C C . THR A 1 74 ? 21.558 21.185 6.469 1.00 90.81 74 THR A C 1
ATOM 592 O O . THR A 1 74 ? 20.994 22.010 5.751 1.00 90.81 74 THR A O 1
ATOM 595 N N . LEU A 1 75 ? 22.654 21.459 7.171 1.00 92.25 75 LEU A N 1
ATOM 596 C CA . LEU A 1 75 ? 23.293 22.771 7.187 1.00 92.25 75 LEU A CA 1
ATOM 597 C C . LEU A 1 75 ? 24.215 22.983 5.979 1.00 92.25 75 LEU A C 1
ATOM 599 O O . LEU A 1 75 ? 24.232 24.068 5.409 1.00 92.25 75 LEU A O 1
ATOM 603 N N . GLU A 1 76 ? 24.952 21.952 5.569 1.00 92.25 76 GLU A N 1
ATOM 604 C CA . GLU A 1 76 ? 25.952 22.030 4.498 1.00 92.25 76 GLU A CA 1
ATOM 605 C C . GLU A 1 76 ? 25.338 21.911 3.099 1.00 92.25 76 GLU A C 1
ATOM 607 O O . GLU A 1 76 ? 25.843 22.503 2.147 1.00 92.25 76 GLU A O 1
ATOM 612 N N . LYS A 1 77 ? 24.262 21.126 2.950 1.00 89.25 77 LYS A N 1
ATOM 613 C CA . LYS A 1 77 ? 23.653 20.786 1.653 1.00 89.25 77 LYS A CA 1
ATOM 614 C C . LYS A 1 77 ? 22.123 20.968 1.636 1.00 89.25 77 LYS A C 1
ATOM 616 O O . LYS A 1 77 ? 21.403 20.068 1.183 1.00 89.25 77 LYS A O 1
ATOM 621 N N . PRO A 1 78 ? 21.581 22.124 2.069 1.00 88.31 78 PRO A N 1
ATOM 622 C CA . PRO A 1 78 ? 20.134 22.335 2.138 1.00 88.31 78 PRO A CA 1
ATOM 623 C C . PRO A 1 78 ? 19.458 22.223 0.765 1.00 88.31 78 PRO A C 1
ATOM 625 O O . PRO A 1 78 ? 18.392 21.621 0.645 1.00 88.31 78 PRO A O 1
ATOM 628 N N . GLU A 1 79 ? 20.092 22.733 -0.294 1.00 88.62 79 GLU A N 1
ATOM 629 C CA . GLU A 1 79 ? 19.557 22.699 -1.664 1.00 88.62 79 GLU A CA 1
ATOM 630 C C . GLU A 1 79 ? 19.301 21.272 -2.159 1.00 88.62 79 GLU A C 1
ATOM 632 O O . GLU A 1 79 ? 18.274 20.982 -2.778 1.00 88.62 79 GLU A O 1
ATOM 637 N N . ILE A 1 80 ? 20.220 20.359 -1.838 1.00 83.31 80 ILE A N 1
ATOM 638 C CA . ILE A 1 80 ? 20.125 18.949 -2.203 1.00 83.31 80 ILE A CA 1
ATOM 639 C C . ILE A 1 80 ? 18.941 18.312 -1.471 1.00 83.31 80 ILE A C 1
ATOM 641 O O . ILE A 1 80 ? 18.112 17.648 -2.096 1.00 83.31 80 ILE A O 1
ATOM 645 N N . ILE A 1 81 ? 18.794 18.580 -0.172 1.00 84.06 81 ILE A N 1
ATOM 646 C CA . ILE A 1 81 ? 17.656 18.092 0.614 1.00 84.06 81 ILE A CA 1
ATOM 647 C C . ILE A 1 81 ? 16.330 18.597 0.047 1.00 84.06 81 ILE A C 1
ATOM 649 O O . ILE A 1 81 ? 15.419 17.785 -0.137 1.00 84.06 81 ILE A O 1
ATOM 653 N N . PHE A 1 82 ? 16.218 19.890 -0.276 1.00 85.44 82 PHE A N 1
ATOM 654 C CA . PHE A 1 82 ? 15.012 20.445 -0.894 1.00 85.44 82 PHE A CA 1
ATOM 655 C C . PHE A 1 82 ? 14.707 19.767 -2.228 1.00 85.44 82 PHE A C 1
ATOM 657 O O . PHE A 1 82 ? 13.584 19.299 -2.430 1.00 85.44 82 PHE A O 1
ATOM 664 N N . LYS A 1 83 ? 15.707 19.623 -3.105 1.00 83.69 83 LYS A N 1
ATOM 665 C CA . LYS A 1 83 ? 15.561 18.914 -4.383 1.00 83.69 83 LYS A CA 1
ATOM 666 C C . LYS A 1 83 ? 15.031 17.493 -4.185 1.00 83.69 83 LYS A C 1
ATOM 668 O O . LYS A 1 83 ? 14.117 17.085 -4.901 1.00 83.69 83 LYS A O 1
ATOM 673 N N . TYR A 1 84 ? 15.552 16.749 -3.211 1.00 81.62 84 TYR A N 1
ATOM 674 C CA . TYR A 1 84 ? 15.063 15.403 -2.921 1.00 81.62 84 TYR A CA 1
ATOM 675 C C . TYR A 1 84 ? 13.692 15.383 -2.252 1.00 81.62 84 TYR A C 1
ATOM 677 O O . TYR A 1 84 ? 12.926 14.475 -2.546 1.00 81.62 84 TYR A O 1
ATOM 685 N N . ILE A 1 85 ? 13.329 16.368 -1.426 1.00 83.38 85 ILE A N 1
ATOM 686 C CA . ILE A 1 85 ? 11.959 16.486 -0.902 1.00 83.38 85 ILE A CA 1
ATOM 687 C C . ILE A 1 85 ? 10.984 16.621 -2.072 1.00 83.38 85 ILE A C 1
ATOM 689 O O . ILE A 1 85 ? 10.056 15.822 -2.179 1.00 83.38 85 ILE A O 1
ATOM 693 N N . TYR A 1 86 ? 11.225 17.568 -2.985 1.00 82.31 86 TYR A N 1
ATOM 694 C CA . TYR A 1 86 ? 10.380 17.755 -4.167 1.00 82.31 86 TYR A CA 1
ATOM 695 C C . TYR A 1 86 ? 10.363 16.517 -5.055 1.00 82.31 86 TYR A C 1
ATOM 697 O O . TYR A 1 86 ? 9.289 16.081 -5.463 1.00 82.31 86 TYR A O 1
ATOM 705 N N . LYS A 1 87 ? 11.529 15.909 -5.306 1.00 79.81 87 LYS A N 1
ATOM 706 C CA . LYS A 1 87 ? 11.625 14.664 -6.070 1.00 79.81 87 LYS A CA 1
ATOM 707 C C . LYS A 1 87 ? 10.815 13.558 -5.401 1.00 79.81 87 LYS A C 1
ATOM 709 O O . LYS A 1 87 ? 10.009 12.937 -6.067 1.00 79.81 87 LYS A O 1
ATOM 714 N N . ASN A 1 88 ? 10.961 13.329 -4.102 1.00 76.38 88 ASN A N 1
ATOM 715 C CA . ASN A 1 88 ? 10.240 12.278 -3.386 1.00 76.38 88 ASN A CA 1
ATOM 716 C C . ASN A 1 88 ? 8.731 12.537 -3.361 1.00 76.38 88 ASN A C 1
ATOM 718 O O . ASN A 1 88 ? 7.963 11.598 -3.534 1.00 76.38 88 ASN A O 1
ATOM 722 N N . LEU A 1 89 ? 8.291 13.788 -3.199 1.00 76.31 89 LEU A N 1
ATOM 723 C CA . LEU A 1 89 ? 6.877 14.146 -3.322 1.00 76.31 89 LEU A CA 1
ATOM 724 C C . LEU A 1 89 ? 6.359 13.862 -4.730 1.00 76.31 89 LEU A C 1
ATOM 726 O O . LEU A 1 89 ? 5.383 13.134 -4.881 1.00 76.31 89 LEU A O 1
ATOM 730 N N . TYR A 1 90 ? 7.053 14.361 -5.750 1.00 78.94 90 TYR A N 1
ATOM 731 C CA . TYR A 1 90 ? 6.719 14.107 -7.147 1.00 78.94 90 TYR A CA 1
ATOM 732 C C . TYR A 1 90 ? 6.674 12.607 -7.452 1.00 78.94 90 TYR A C 1
ATOM 734 O O . TYR A 1 90 ? 5.698 12.127 -8.014 1.00 78.94 90 TYR A O 1
ATOM 742 N N . TYR A 1 91 ? 7.677 11.842 -7.021 1.00 74.00 91 TYR A N 1
ATOM 743 C CA . TYR A 1 91 ? 7.706 10.396 -7.198 1.00 74.00 91 TYR A CA 1
ATOM 744 C C . TYR A 1 91 ? 6.544 9.727 -6.458 1.00 74.00 91 TYR A C 1
ATOM 746 O O . TYR A 1 91 ? 5.829 8.964 -7.082 1.00 74.00 91 TYR A O 1
ATOM 754 N N . ASN A 1 92 ? 6.253 10.040 -5.194 1.00 69.88 92 ASN A N 1
ATOM 755 C CA . ASN A 1 92 ? 5.146 9.384 -4.481 1.00 69.88 92 ASN A CA 1
ATOM 756 C C . ASN A 1 92 ? 3.777 9.581 -5.161 1.00 69.88 92 ASN A C 1
ATOM 758 O O . ASN A 1 92 ? 2.930 8.700 -5.073 1.00 69.88 92 ASN A O 1
ATOM 762 N N . PHE A 1 93 ? 3.551 10.707 -5.845 1.00 70.56 93 PHE A N 1
ATOM 763 C CA . PHE A 1 93 ? 2.284 10.951 -6.547 1.00 70.56 93 PHE A CA 1
ATOM 764 C C . PHE A 1 93 ? 2.292 10.488 -8.008 1.00 70.56 93 PHE A C 1
ATOM 766 O O . PHE A 1 93 ? 1.289 9.972 -8.494 1.00 70.56 93 PHE A O 1
ATOM 773 N N . VAL A 1 94 ? 3.403 10.676 -8.719 1.00 81.12 94 VAL A N 1
ATOM 774 C CA . VAL A 1 94 ? 3.468 10.507 -10.178 1.00 81.12 94 VAL A CA 1
ATOM 775 C C . VAL A 1 94 ? 4.123 9.182 -10.578 1.00 81.12 94 VAL A C 1
ATOM 777 O O . VAL A 1 94 ? 3.805 8.634 -11.632 1.00 81.12 94 VAL A O 1
ATOM 780 N N . PHE A 1 95 ? 4.980 8.599 -9.734 1.00 80.06 95 PHE A N 1
ATOM 781 C CA . PHE A 1 95 ? 5.637 7.320 -10.026 1.00 80.06 95 PHE A CA 1
ATOM 782 C C . PHE A 1 95 ? 4.626 6.208 -10.284 1.00 80.06 95 PHE A C 1
ATOM 784 O O . PHE A 1 95 ? 4.791 5.476 -11.251 1.00 80.06 95 PHE A O 1
ATOM 791 N N . GLY A 1 96 ? 3.561 6.111 -9.481 1.00 81.25 96 GLY A N 1
ATOM 792 C CA . GLY A 1 96 ? 2.520 5.101 -9.689 1.00 81.25 96 GLY A CA 1
ATOM 793 C C . GLY A 1 96 ? 1.869 5.201 -11.072 1.00 81.25 96 GLY A C 1
ATOM 794 O O . GLY A 1 96 ? 1.566 4.178 -11.681 1.00 81.25 96 GLY A O 1
ATOM 795 N N . PHE A 1 97 ? 1.719 6.417 -11.610 1.00 86.12 97 PHE A N 1
ATOM 796 C CA . PHE A 1 97 ? 1.193 6.637 -12.957 1.00 86.12 97 PHE A CA 1
ATOM 797 C C . PHE A 1 97 ? 2.180 6.173 -14.037 1.00 86.12 97 PHE A C 1
ATOM 799 O O . PHE A 1 97 ? 1.810 5.346 -14.868 1.00 86.12 97 PHE A O 1
ATOM 806 N N . TYR A 1 98 ? 3.437 6.632 -13.995 1.00 89.00 98 TYR A N 1
ATOM 807 C CA . TYR A 1 98 ? 4.449 6.226 -14.982 1.00 89.00 98 TYR A CA 1
ATOM 808 C C . TYR A 1 98 ? 4.756 4.733 -14.919 1.00 89.00 98 TYR A C 1
ATOM 810 O O . TYR A 1 98 ? 4.733 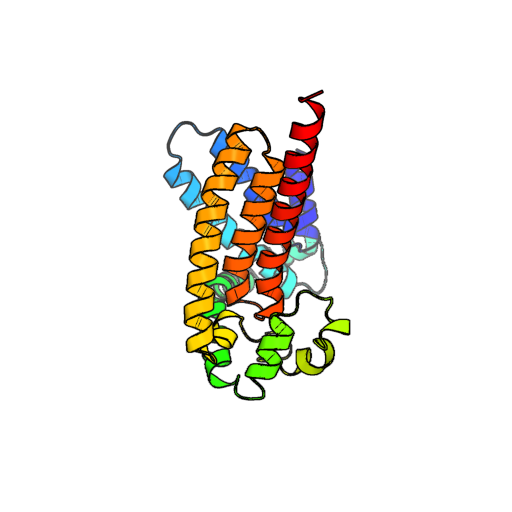4.062 -15.941 1.00 89.00 98 TYR A O 1
ATOM 818 N N . ALA A 1 99 ? 4.946 4.182 -13.720 1.00 90.94 99 ALA A N 1
ATOM 819 C CA . ALA A 1 99 ? 5.177 2.754 -13.543 1.00 90.94 99 ALA A CA 1
ATOM 820 C C . ALA A 1 99 ? 3.993 1.929 -14.066 1.00 90.94 99 ALA A C 1
ATOM 822 O O . ALA A 1 99 ? 4.186 0.842 -14.605 1.00 90.94 99 ALA A O 1
ATOM 823 N N . THR A 1 100 ? 2.766 2.443 -13.951 1.00 93.38 100 THR A N 1
ATOM 824 C CA . THR A 1 100 ? 1.589 1.804 -14.548 1.00 93.38 100 THR A CA 1
ATOM 825 C C . THR A 1 100 ? 1.603 1.886 -16.066 1.00 93.38 100 THR A C 1
ATOM 827 O O . THR A 1 100 ? 1.379 0.860 -16.703 1.00 93.38 100 THR A O 1
ATOM 830 N N . ALA A 1 101 ? 1.890 3.052 -16.646 1.00 93.69 101 ALA A N 1
ATOM 831 C CA . ALA A 1 101 ? 2.008 3.208 -18.094 1.00 93.69 101 ALA A CA 1
ATOM 832 C C . ALA A 1 101 ? 3.082 2.269 -18.668 1.00 93.69 101 ALA A C 1
ATOM 834 O O . ALA A 1 101 ? 2.781 1.477 -19.558 1.00 93.69 101 ALA A O 1
ATOM 835 N N . ASP A 1 102 ? 4.272 2.252 -18.068 1.00 94.50 102 ASP A N 1
ATOM 836 C CA . ASP A 1 102 ? 5.364 1.368 -18.471 1.00 94.50 102 ASP A CA 1
ATOM 837 C C . ASP A 1 102 ? 4.991 -0.108 -18.266 1.00 94.50 102 ASP A C 1
ATOM 839 O O . ASP A 1 102 ? 5.309 -0.962 -19.088 1.00 94.50 102 ASP A O 1
ATOM 843 N N . THR A 1 103 ? 4.277 -0.448 -17.187 1.00 96.06 103 THR A N 1
ATOM 844 C CA . THR A 1 103 ? 3.774 -1.818 -17.003 1.00 96.06 103 THR A CA 1
ATOM 845 C C . THR A 1 103 ? 2.834 -2.188 -18.147 1.00 96.06 103 THR A C 1
ATOM 847 O O . THR A 1 103 ? 2.974 -3.257 -18.731 1.00 96.06 103 THR A O 1
ATOM 850 N N . VAL A 1 104 ? 1.907 -1.305 -18.518 1.00 95.31 104 VAL A N 1
ATOM 851 C CA . VAL A 1 104 ? 1.012 -1.519 -19.662 1.00 95.31 104 VAL A CA 1
ATOM 852 C C . VAL A 1 104 ? 1.782 -1.564 -20.983 1.00 95.31 104 VAL A C 1
ATOM 854 O O . VAL A 1 104 ? 1.340 -2.229 -21.910 1.00 95.31 104 VAL A O 1
ATOM 857 N N . GLU A 1 105 ? 2.934 -0.932 -21.117 1.00 95.25 105 GLU A N 1
ATOM 858 C CA . GLU A 1 105 ? 3.732 -1.050 -22.336 1.00 95.25 105 GLU A CA 1
ATOM 859 C C . GLU A 1 105 ? 4.495 -2.383 -22.379 1.00 95.25 105 GLU A C 1
ATOM 861 O O . GLU A 1 105 ? 4.309 -3.192 -23.293 1.00 95.25 105 GLU A O 1
ATOM 866 N N . TYR A 1 106 ? 5.288 -2.664 -21.345 1.00 94.94 106 TYR A N 1
ATOM 867 C CA . TYR A 1 106 ? 6.280 -3.740 -21.352 1.00 94.94 106 TYR A CA 1
ATOM 868 C C . TYR A 1 106 ? 5.738 -5.105 -20.903 1.00 94.94 106 TYR A C 1
ATOM 870 O O . TYR A 1 106 ? 6.275 -6.143 -21.303 1.00 94.94 106 TYR A O 1
ATOM 878 N N . TYR A 1 107 ? 4.666 -5.153 -20.106 1.00 94.62 107 TYR A N 1
ATOM 879 C CA . TYR A 1 107 ? 4.092 -6.416 -19.636 1.00 94.62 107 TYR A CA 1
ATOM 880 C C . TYR A 1 107 ? 3.290 -7.106 -20.751 1.00 94.62 107 TYR A C 1
ATOM 882 O O . TYR A 1 107 ? 2.122 -6.804 -20.990 1.00 94.62 107 TYR A O 1
ATOM 890 N N . SER A 1 108 ? 3.929 -8.027 -21.474 1.00 89.06 108 SER A N 1
ATOM 891 C CA . SER A 1 108 ? 3.359 -8.610 -22.703 1.00 89.06 108 SER A CA 1
ATOM 892 C C . SER A 1 108 ? 3.405 -10.137 -22.790 1.00 89.06 108 SER A C 1
ATOM 894 O O . SER A 1 108 ? 2.679 -10.719 -23.592 1.00 89.06 108 SER A O 1
ATOM 896 N N . SER A 1 109 ? 4.211 -10.820 -21.970 1.00 87.31 109 SER A N 1
ATOM 897 C CA . SER A 1 109 ? 4.436 -12.267 -22.106 1.00 87.31 109 SER A CA 1
ATOM 898 C C . SER A 1 109 ? 3.836 -13.087 -20.959 1.00 87.31 109 SER A C 1
ATOM 900 O O . SER A 1 109 ? 3.917 -12.707 -19.793 1.00 87.31 109 SER A O 1
ATOM 902 N N . ASN A 1 110 ? 3.275 -14.258 -21.294 1.00 91.38 110 ASN A N 1
ATOM 903 C CA . ASN A 1 110 ? 2.706 -15.232 -20.346 1.00 91.38 110 ASN A CA 1
ATOM 904 C C . ASN A 1 110 ? 1.653 -14.650 -19.381 1.00 91.38 110 ASN A C 1
ATOM 906 O O . ASN A 1 110 ? 1.566 -15.089 -18.232 1.00 91.38 110 ASN A O 1
ATOM 910 N N . ILE A 1 111 ? 0.860 -13.679 -19.846 1.00 93.94 111 ILE A N 1
ATOM 911 C CA . ILE A 1 111 ? -0.081 -12.902 -19.027 1.00 93.94 111 ILE A CA 1
ATOM 912 C C . ILE A 1 111 ? -1.016 -13.812 -18.215 1.00 93.94 111 ILE A C 1
ATOM 914 O O . ILE A 1 111 ? -1.078 -13.672 -16.996 1.00 93.94 111 ILE A O 1
ATOM 918 N N . ASP A 1 112 ? -1.656 -14.802 -18.844 1.00 94.50 112 ASP A N 1
ATOM 919 C CA . ASP A 1 112 ? -2.614 -15.690 -18.164 1.00 94.50 112 ASP A CA 1
ATOM 920 C C . ASP A 1 112 ? -1.955 -16.537 -17.070 1.00 94.50 112 ASP A C 1
ATOM 922 O O . ASP A 1 112 ? -2.449 -16.655 -15.947 1.00 94.50 112 ASP A O 1
ATOM 926 N N . LYS A 1 113 ? -0.782 -17.103 -17.370 1.00 95.38 113 LYS A N 1
ATOM 927 C CA . LYS A 1 113 ? -0.021 -17.913 -16.412 1.00 95.38 113 LYS A CA 1
ATOM 928 C C . LYS A 1 113 ? 0.446 -17.069 -15.229 1.00 95.38 113 LYS A C 1
ATOM 930 O O . LYS A 1 113 ? 0.357 -17.511 -14.083 1.00 95.38 113 LYS A O 1
ATOM 935 N N . ASN A 1 114 ? 0.944 -15.867 -15.501 1.00 96.19 114 ASN A N 1
ATOM 936 C CA . ASN A 1 114 ? 1.379 -14.933 -14.473 1.00 96.19 114 ASN A CA 1
ATOM 937 C C . ASN A 1 114 ? 0.194 -14.479 -13.613 1.00 96.19 114 ASN A C 1
ATOM 939 O O . ASN A 1 114 ? 0.324 -14.450 -12.392 1.00 96.19 114 ASN A O 1
ATOM 943 N N . LEU A 1 115 ? -0.973 -14.231 -14.216 1.00 96.38 115 LEU A N 1
ATOM 944 C CA . LEU A 1 115 ? -2.201 -13.894 -13.498 1.00 96.38 115 LEU A CA 1
ATOM 945 C C . LEU A 1 115 ? -2.611 -15.013 -12.531 1.00 96.38 115 LEU A C 1
ATOM 947 O O . LEU A 1 115 ? -2.855 -14.743 -11.354 1.00 96.38 115 LEU A O 1
ATOM 951 N N . LEU A 1 116 ? -2.611 -16.273 -12.977 1.00 96.75 116 LEU A N 1
ATOM 952 C CA . LEU A 1 116 ? -2.911 -17.423 -12.113 1.00 96.75 116 LEU A CA 1
ATOM 953 C C . LEU A 1 116 ? -1.913 -17.554 -10.952 1.00 96.75 116 LEU A C 1
ATOM 955 O O . LEU A 1 116 ? -2.309 -17.800 -9.809 1.00 96.75 116 LEU A O 1
ATOM 959 N N . ILE A 1 117 ? -0.619 -17.345 -11.215 1.00 96.81 117 ILE A N 1
ATOM 960 C CA . ILE A 1 117 ? 0.414 -17.323 -10.168 1.00 96.81 117 ILE A CA 1
ATOM 961 C C . ILE A 1 117 ? 0.169 -16.159 -9.197 1.00 96.81 117 ILE A C 1
ATOM 963 O O . ILE A 1 117 ? 0.322 -16.331 -7.985 1.00 96.81 117 ILE A O 1
ATOM 967 N N . SER A 1 118 ? -0.228 -14.988 -9.689 1.00 96.31 118 SER A N 1
ATOM 968 C CA . SER A 1 118 ? -0.503 -13.806 -8.868 1.00 96.31 118 SER A CA 1
ATOM 969 C C . SER A 1 118 ? -1.753 -13.964 -8.000 1.00 96.31 118 SER A C 1
ATOM 971 O O . SER A 1 118 ? -1.748 -13.541 -6.843 1.00 96.31 118 SER A O 1
ATOM 973 N N . LEU A 1 119 ? -2.781 -14.650 -8.501 1.00 96.94 119 LEU A N 1
ATOM 974 C CA . LEU A 1 119 ? -3.999 -14.962 -7.754 1.00 96.94 119 LEU A CA 1
ATOM 975 C C . LEU A 1 119 ? -3.815 -16.095 -6.742 1.00 96.94 119 LEU A C 1
ATOM 977 O O . LEU A 1 119 ? -4.597 -16.196 -5.805 1.00 96.94 119 LEU A O 1
ATOM 981 N N . ASN A 1 120 ? -2.804 -16.948 -6.866 1.00 97.00 120 ASN A N 1
ATOM 982 C CA . ASN A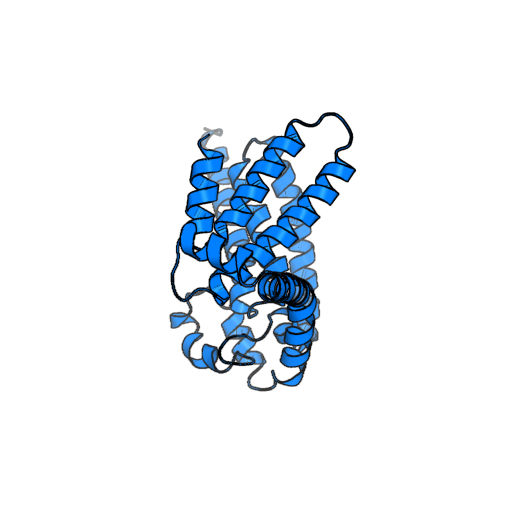 1 120 ? -2.670 -18.078 -5.952 1.00 97.00 120 ASN A CA 1
ATOM 983 C C . ASN A 1 120 ? -2.359 -17.610 -4.502 1.00 97.00 120 ASN A C 1
ATOM 985 O O . ASN A 1 120 ? -1.300 -17.011 -4.278 1.00 97.00 120 ASN A O 1
ATOM 989 N N . PRO A 1 121 ? -3.209 -17.903 -3.495 1.00 95.81 121 PRO A N 1
ATOM 990 C CA . PRO A 1 121 ? -3.006 -17.440 -2.119 1.00 95.81 121 PRO A CA 1
ATOM 991 C C . PRO A 1 121 ? -1.844 -18.146 -1.402 1.00 95.81 121 PRO A C 1
ATOM 993 O O . PRO A 1 121 ? -1.396 -17.681 -0.353 1.00 95.81 121 PRO A O 1
ATOM 996 N N . LEU A 1 122 ? -1.329 -19.253 -1.951 1.00 96.25 122 LEU A N 1
ATOM 997 C CA . LEU A 1 122 ? -0.231 -20.008 -1.354 1.00 96.25 122 LEU A CA 1
ATOM 998 C C . LEU A 1 122 ? 1.067 -19.185 -1.281 1.00 96.25 122 LEU A C 1
ATOM 1000 O O . LEU A 1 122 ? 1.276 -18.264 -2.080 1.00 96.25 122 LEU A O 1
ATOM 1004 N N . PRO A 1 123 ? 2.002 -19.544 -0.380 1.00 94.69 123 PRO A N 1
ATOM 1005 C CA . PRO A 1 123 ? 3.331 -18.942 -0.330 1.00 94.69 123 PRO A CA 1
ATOM 1006 C C . PRO A 1 123 ? 4.057 -18.958 -1.684 1.00 94.69 123 PRO A C 1
ATOM 1008 O O . PRO A 1 123 ? 3.850 -19.834 -2.523 1.00 94.69 123 PRO A O 1
ATOM 1011 N N . GLY A 1 124 ? 4.958 -17.989 -1.895 1.00 91.75 124 GLY A N 1
ATOM 1012 C CA . GLY A 1 124 ? 5.650 -17.772 -3.177 1.00 91.75 124 GLY A CA 1
ATOM 1013 C C . GLY A 1 124 ? 6.329 -19.012 -3.762 1.00 91.75 124 GLY A C 1
ATOM 1014 O O . GLY A 1 124 ? 6.272 -19.221 -4.970 1.00 91.75 124 GLY A O 1
ATOM 1015 N N . ARG A 1 125 ? 6.906 -19.861 -2.906 1.00 94.25 125 ARG A N 1
ATOM 1016 C CA . ARG A 1 125 ? 7.575 -21.099 -3.320 1.00 94.25 125 ARG A CA 1
ATOM 1017 C C . ARG A 1 125 ? 6.605 -22.095 -3.958 1.00 94.25 125 ARG A C 1
ATOM 1019 O O . ARG A 1 125 ? 6.920 -22.644 -5.006 1.00 94.25 125 ARG A O 1
ATOM 1026 N N . PHE A 1 126 ? 5.427 -22.275 -3.364 1.00 96.81 126 PHE A N 1
ATOM 1027 C CA . PHE A 1 126 ? 4.418 -23.226 -3.839 1.00 96.81 126 PHE A CA 1
ATOM 1028 C C . PHE A 1 126 ? 3.640 -22.702 -5.046 1.00 96.81 126 PHE A C 1
ATOM 1030 O O . PHE A 1 126 ? 3.311 -23.466 -5.942 1.00 96.81 126 PHE A O 1
ATOM 1037 N N . ALA A 1 127 ? 3.414 -21.388 -5.115 1.00 95.44 127 ALA A N 1
ATOM 1038 C CA . ALA A 1 127 ? 2.770 -20.754 -6.264 1.00 95.44 127 ALA A CA 1
ATOM 1039 C C . ALA A 1 127 ? 3.698 -20.612 -7.491 1.00 95.44 127 ALA A C 1
ATOM 1041 O O . ALA A 1 127 ? 3.248 -20.182 -8.545 1.00 95.44 127 ALA A O 1
ATOM 1042 N N . GLY A 1 128 ? 4.999 -20.911 -7.368 1.00 96.00 128 GLY A N 1
ATOM 1043 C CA . GLY A 1 128 ? 5.972 -20.719 -8.450 1.00 96.00 128 GLY A CA 1
ATOM 1044 C C . GLY A 1 128 ? 6.394 -19.262 -8.681 1.00 96.00 128 GLY A C 1
ATOM 1045 O O . GLY A 1 128 ? 7.051 -18.974 -9.678 1.00 96.00 128 GLY A O 1
ATOM 1046 N N . TRP A 1 129 ? 6.080 -18.352 -7.754 1.00 96.12 129 TRP A N 1
ATOM 1047 C CA . TRP A 1 129 ? 6.362 -16.915 -7.869 1.00 96.12 129 TRP A CA 1
ATOM 1048 C C . TRP A 1 129 ? 7.838 -16.612 -8.125 1.00 96.12 129 TRP A C 1
ATOM 1050 O O . TRP A 1 129 ? 8.167 -15.827 -9.006 1.00 96.12 129 TRP A O 1
ATOM 1060 N N . TYR A 1 130 ? 8.745 -17.269 -7.399 1.00 95.38 130 TYR A N 1
ATOM 1061 C CA . TYR A 1 130 ? 10.182 -17.006 -7.521 1.00 95.38 130 TYR A CA 1
ATOM 1062 C C . TYR A 1 130 ? 10.761 -17.378 -8.894 1.00 95.38 130 TYR A C 1
ATOM 1064 O O . TYR A 1 130 ? 11.839 -16.912 -9.229 1.00 95.38 130 TYR A O 1
ATOM 1072 N N . LYS A 1 131 ? 10.035 -18.156 -9.711 1.00 95.31 131 LYS A N 1
ATOM 1073 C CA . LYS A 1 131 ? 10.431 -18.462 -11.095 1.00 95.31 131 LYS A CA 1
ATOM 1074 C C . LYS A 1 131 ? 10.151 -17.306 -12.062 1.00 95.31 131 LYS A C 1
ATOM 1076 O O . LYS A 1 131 ? 10.743 -17.266 -13.135 1.00 95.31 131 LYS A O 1
ATOM 1081 N N . ILE A 1 132 ? 9.227 -16.408 -11.712 1.00 95.06 132 ILE A N 1
ATOM 1082 C CA . ILE A 1 132 ? 8.806 -15.283 -12.563 1.00 95.06 132 ILE A CA 1
ATOM 1083 C C . ILE A 1 132 ? 9.138 -13.916 -11.956 1.00 95.06 132 ILE A C 1
ATOM 1085 O O . ILE A 1 132 ? 9.172 -12.931 -12.678 1.00 95.06 132 ILE A O 1
ATOM 1089 N N . ALA A 1 133 ? 9.419 -13.839 -10.652 1.00 93.69 133 ALA A N 1
ATOM 1090 C CA . ALA A 1 133 ? 9.541 -12.586 -9.904 1.00 93.69 133 ALA A CA 1
ATOM 1091 C C . ALA A 1 133 ? 10.601 -11.606 -10.438 1.00 93.69 133 ALA A C 1
ATOM 1093 O O . ALA A 1 133 ? 10.458 -10.401 -10.242 1.00 93.69 133 ALA A O 1
ATOM 1094 N N . GLU A 1 134 ? 11.663 -12.100 -11.076 1.00 92.81 134 GLU A N 1
ATOM 1095 C CA . GLU A 1 134 ? 12.679 -11.254 -11.720 1.00 92.81 134 GLU A CA 1
ATOM 1096 C C . GLU A 1 134 ? 12.172 -10.636 -13.024 1.00 92.81 134 GLU A C 1
ATOM 1098 O O . GLU A 1 134 ? 12.497 -9.493 -13.324 1.00 92.81 134 GLU A O 1
ATOM 1103 N N . LYS A 1 135 ? 11.318 -11.360 -13.755 1.00 93.62 135 LYS A N 1
ATOM 1104 C CA . LYS A 1 135 ? 10.692 -10.911 -15.007 1.00 93.62 135 LYS A CA 1
ATOM 1105 C C . LYS A 1 135 ? 9.462 -10.032 -14.776 1.00 93.62 135 LYS A C 1
ATOM 1107 O O . LYS A 1 135 ? 9.003 -9.381 -15.701 1.00 93.62 135 LYS A O 1
ATOM 1112 N N . MET A 1 136 ? 8.921 -10.013 -13.556 1.00 94.81 136 MET A N 1
ATOM 1113 C CA . MET A 1 136 ? 7.765 -9.194 -13.162 1.00 94.81 136 MET A CA 1
ATOM 1114 C C . MET A 1 136 ? 8.195 -7.798 -12.680 1.00 94.81 136 MET A C 1
ATOM 1116 O O . MET A 1 136 ? 7.745 -7.322 -11.629 1.00 94.81 136 MET A O 1
ATOM 1120 N N . ARG A 1 137 ? 9.141 -7.176 -13.391 1.00 93.75 137 ARG A N 1
ATOM 1121 C CA . ARG A 1 137 ? 9.766 -5.910 -13.002 1.00 93.75 137 ARG A CA 1
ATOM 1122 C C . ARG A 1 137 ? 10.042 -5.021 -14.205 1.00 93.75 137 ARG A C 1
ATOM 1124 O O . ARG A 1 137 ? 10.439 -5.510 -15.254 1.00 93.75 137 ARG A O 1
ATOM 1131 N N . LEU A 1 138 ? 9.905 -3.715 -13.996 1.00 90.19 138 LEU A N 1
ATOM 1132 C CA . LEU A 1 138 ? 10.354 -2.678 -14.925 1.00 90.19 138 LEU A CA 1
ATOM 1133 C C . LEU A 1 138 ? 11.878 -2.559 -14.916 1.00 90.19 138 LEU A C 1
ATOM 1135 O O . LEU A 1 138 ? 12.512 -2.407 -15.953 1.00 90.19 138 LEU A O 1
ATOM 1139 N N . ASN A 1 139 ? 12.473 -2.630 -13.726 1.00 87.81 139 ASN A N 1
ATOM 1140 C CA . ASN A 1 139 ? 13.916 -2.643 -13.523 1.00 87.81 139 ASN A CA 1
ATOM 1141 C C . ASN A 1 139 ? 14.247 -3.311 -12.178 1.00 87.81 139 ASN A C 1
ATOM 1143 O O . ASN A 1 139 ? 13.372 -3.814 -11.474 1.00 87.81 139 ASN A O 1
ATOM 1147 N N . ILE A 1 140 ? 15.519 -3.309 -11.784 1.00 85.12 140 ILE A N 1
ATOM 1148 C CA . ILE A 1 140 ? 15.960 -3.947 -10.536 1.00 85.12 140 ILE A CA 1
ATOM 1149 C C . ILE A 1 140 ? 15.279 -3.385 -9.272 1.00 85.12 140 ILE A C 1
ATOM 1151 O O . ILE A 1 140 ? 15.132 -4.122 -8.294 1.00 85.12 140 ILE A O 1
ATOM 1155 N N . PHE A 1 141 ? 14.821 -2.129 -9.301 1.00 80.44 141 PHE A N 1
ATOM 1156 C CA . PHE A 1 141 ? 14.204 -1.425 -8.173 1.00 80.44 141 PHE A CA 1
ATOM 1157 C C . PHE A 1 141 ? 12.673 -1.392 -8.232 1.00 80.44 141 PHE A C 1
ATOM 1159 O O . PHE A 1 141 ? 12.030 -1.337 -7.184 1.00 80.44 141 PHE A O 1
ATOM 1166 N N . ALA A 1 142 ? 12.092 -1.421 -9.432 1.00 87.44 142 ALA A N 1
ATOM 1167 C CA . ALA A 1 142 ? 10.667 -1.206 -9.656 1.00 87.44 142 ALA A CA 1
ATOM 1168 C C . ALA A 1 142 ? 9.987 -2.476 -10.195 1.00 87.44 142 ALA A C 1
ATOM 1170 O O . ALA A 1 142 ? 10.303 -2.906 -11.310 1.00 87.44 142 ALA A O 1
ATOM 1171 N N . PRO A 1 143 ? 9.055 -3.093 -9.444 1.00 93.94 143 PRO A N 1
ATOM 1172 C CA . PRO A 1 143 ? 8.214 -4.153 -9.983 1.00 93.94 143 PRO A CA 1
ATOM 1173 C C . PRO A 1 143 ? 7.222 -3.591 -11.012 1.00 93.94 143 PRO A C 1
ATOM 1175 O O . PRO A 1 143 ? 6.992 -2.384 -11.066 1.00 93.94 143 PRO A O 1
ATOM 1178 N N . TYR A 1 144 ? 6.596 -4.472 -11.792 1.00 96.00 144 TYR A N 1
ATOM 1179 C CA . TYR A 1 144 ? 5.360 -4.102 -12.481 1.00 96.00 144 TYR A CA 1
ATOM 1180 C C . TYR A 1 144 ? 4.275 -3.727 -11.465 1.00 96.00 144 TYR A C 1
ATOM 1182 O O . TYR A 1 144 ? 4.248 -4.271 -10.355 1.00 96.00 144 TYR A O 1
ATOM 1190 N N . THR A 1 145 ? 3.397 -2.794 -11.833 1.00 96.19 145 THR A N 1
ATOM 1191 C CA . THR A 1 145 ? 2.278 -2.376 -10.981 1.00 96.19 145 THR A CA 1
ATOM 1192 C C . THR A 1 145 ? 1.095 -3.316 -11.174 1.00 96.19 145 THR A C 1
ATOM 1194 O O . THR A 1 145 ? 0.787 -3.745 -12.287 1.00 96.19 145 THR A O 1
ATOM 1197 N N . GLY A 1 146 ? 0.392 -3.643 -10.094 1.00 96.38 146 GLY A N 1
ATOM 1198 C CA . GLY A 1 146 ? -0.717 -4.586 -10.156 1.00 96.38 146 GLY A CA 1
ATOM 1199 C C . GLY A 1 146 ? -1.897 -4.074 -10.980 1.00 96.38 146 GLY A C 1
ATOM 1200 O O . GLY A 1 146 ? -2.540 -4.856 -11.676 1.00 96.38 146 GLY A O 1
ATOM 1201 N N . ILE A 1 147 ? -2.152 -2.763 -10.965 1.00 95.75 147 ILE A N 1
ATOM 1202 C CA . ILE A 1 147 ? -3.162 -2.142 -11.831 1.00 95.75 147 ILE A CA 1
ATOM 1203 C C . ILE A 1 147 ? -2.795 -2.293 -13.319 1.00 95.75 147 ILE A C 1
ATOM 1205 O O . ILE A 1 147 ? -3.660 -2.641 -14.125 1.00 95.75 147 ILE A O 1
ATOM 1209 N N . GLY A 1 148 ? -1.517 -2.113 -13.677 1.00 95.94 148 GLY A N 1
ATOM 1210 C CA . GLY A 1 148 ? -1.026 -2.296 -15.043 1.00 95.94 148 GLY A CA 1
ATOM 1211 C C . GLY A 1 148 ? -1.054 -3.762 -15.481 1.00 95.94 148 GLY A C 1
ATOM 1212 O O . GLY A 1 148 ? -1.462 -4.061 -16.603 1.00 95.94 148 GLY A O 1
ATOM 1213 N N . GLU A 1 149 ? -0.705 -4.686 -14.579 1.00 96.88 149 GLU A N 1
ATOM 1214 C CA . GLU A 1 149 ? -0.829 -6.130 -14.817 1.00 96.88 149 GLU A CA 1
ATOM 1215 C C . GLU A 1 149 ? -2.274 -6.531 -15.132 1.00 96.88 149 GLU A C 1
ATOM 1217 O O . GLU A 1 149 ? -2.518 -7.248 -16.102 1.00 96.88 149 GLU A O 1
ATOM 1222 N N . LEU A 1 150 ? -3.237 -6.056 -14.335 1.00 96.62 150 LEU A N 1
ATOM 1223 C CA . LEU A 1 150 ? -4.650 -6.369 -14.538 1.00 96.62 150 LEU A CA 1
ATOM 1224 C C . LEU A 1 150 ? -5.179 -5.794 -15.853 1.00 96.62 150 LEU A C 1
ATOM 1226 O O . LEU A 1 150 ? -5.959 -6.463 -16.531 1.00 96.62 150 LEU A O 1
ATOM 1230 N N . TYR A 1 151 ? -4.754 -4.584 -16.230 1.00 95.81 151 TYR A N 1
ATOM 1231 C CA . TYR A 1 151 ? -5.204 -3.917 -17.456 1.00 95.81 151 TYR A CA 1
ATOM 1232 C C . TYR A 1 151 ? -4.927 -4.751 -18.717 1.00 95.81 151 TYR A C 1
ATOM 1234 O O . TYR A 1 151 ? -5.724 -4.748 -19.655 1.00 95.81 151 TYR A O 1
ATOM 1242 N N . LYS A 1 152 ? -3.850 -5.547 -18.718 1.00 95.50 152 LYS A N 1
ATOM 1243 C CA . LYS A 1 152 ? -3.532 -6.487 -19.808 1.00 95.50 152 LYS A CA 1
ATOM 1244 C C . LYS A 1 152 ? -4.524 -7.639 -19.964 1.00 95.50 152 LYS A C 1
ATOM 1246 O O . LYS A 1 152 ? -4.472 -8.353 -20.961 1.00 95.50 152 LYS A O 1
ATOM 1251 N N . THR A 1 153 ? -5.441 -7.799 -19.018 1.00 95.00 153 THR A N 1
ATOM 1252 C CA . THR A 1 153 ? -6.516 -8.795 -19.034 1.00 95.00 153 THR A CA 1
ATOM 1253 C C . THR A 1 153 ? -7.877 -8.103 -18.911 1.00 95.00 153 THR A C 1
ATOM 1255 O O . THR A 1 153 ? -8.506 -8.192 -17.863 1.00 95.00 153 THR A O 1
ATOM 1258 N N . PRO A 1 154 ? -8.374 -7.394 -19.942 1.00 93.50 154 PRO A N 1
ATOM 1259 C CA . PRO A 1 154 ? -9.491 -6.446 -19.807 1.00 93.50 154 PRO A CA 1
ATOM 1260 C C . PRO A 1 154 ? -10.792 -7.077 -19.286 1.00 93.50 154 PRO A C 1
ATOM 1262 O O . PRO A 1 154 ? -11.485 -6.483 -18.461 1.00 93.50 154 PRO A O 1
ATOM 1265 N N . ILE A 1 155 ? -11.102 -8.307 -19.708 1.00 95.81 155 ILE A N 1
ATOM 1266 C CA . ILE A 1 155 ? -12.277 -9.042 -19.216 1.00 95.81 155 ILE A CA 1
ATOM 1267 C C . ILE A 1 155 ? -12.119 -9.342 -17.720 1.00 95.81 155 ILE A C 1
ATOM 1269 O O . ILE A 1 155 ? -13.009 -9.045 -16.925 1.00 95.81 155 ILE A O 1
ATOM 1273 N N . PHE A 1 156 ? -10.968 -9.892 -17.323 1.00 96.25 156 PHE A N 1
ATOM 1274 C CA . PHE A 1 156 ? -10.683 -10.183 -15.921 1.00 96.25 156 PHE A CA 1
ATOM 1275 C C . PHE A 1 156 ? -10.640 -8.904 -15.079 1.00 96.25 156 PHE A C 1
ATOM 1277 O O . PHE A 1 156 ? -11.228 -8.880 -14.007 1.00 96.25 156 PHE A O 1
ATOM 1284 N N . PHE A 1 157 ? -10.017 -7.833 -15.579 1.00 96.25 157 PHE A N 1
ATOM 1285 C CA . PHE A 1 157 ? -9.965 -6.514 -14.950 1.00 96.25 157 PHE A CA 1
ATOM 1286 C C . PHE A 1 157 ? -11.364 -6.030 -14.568 1.00 96.25 157 PHE A C 1
ATOM 1288 O O . PHE A 1 157 ? -11.595 -5.676 -13.412 1.00 96.25 157 PHE A O 1
ATOM 1295 N N . PHE A 1 158 ? -12.307 -6.065 -15.514 1.00 97.50 158 PHE A N 1
ATOM 1296 C CA . PHE A 1 158 ? -13.682 -5.638 -15.272 1.00 97.50 158 PHE A CA 1
ATOM 1297 C C . PHE A 1 158 ? -14.343 -6.458 -14.157 1.00 97.50 158 PHE A C 1
ATOM 1299 O O . PHE A 1 158 ? -14.797 -5.895 -13.158 1.00 97.50 158 PHE A O 1
ATOM 1306 N N . PHE A 1 159 ? -14.348 -7.789 -14.280 1.00 97.81 159 PHE A N 1
ATOM 1307 C CA . PHE A 1 159 ? -14.975 -8.654 -13.276 1.00 97.81 159 PHE A CA 1
ATOM 1308 C C . PHE A 1 159 ? -14.298 -8.553 -11.911 1.00 97.81 159 PHE A C 1
ATOM 1310 O O . PHE A 1 159 ? -14.978 -8.518 -10.885 1.00 97.81 159 PHE A O 1
ATOM 1317 N N . TYR A 1 160 ? -12.972 -8.468 -11.889 1.00 97.38 160 TYR A N 1
ATOM 1318 C CA . TYR A 1 160 ? -12.196 -8.326 -10.669 1.00 97.38 160 TYR A CA 1
ATOM 1319 C C . TYR A 1 160 ? -12.593 -7.054 -9.913 1.00 97.38 160 TYR A C 1
ATOM 1321 O O . TYR A 1 160 ? -12.897 -7.128 -8.724 1.00 97.38 160 TYR A O 1
ATOM 1329 N N . TRP A 1 161 ? -12.686 -5.905 -10.588 1.00 97.50 161 TRP A N 1
ATOM 1330 C CA . TRP A 1 161 ? -13.085 -4.655 -9.934 1.00 97.50 161 TRP A CA 1
ATOM 1331 C C . TRP A 1 161 ? -14.546 -4.632 -9.494 1.00 97.50 161 TRP A C 1
ATOM 1333 O O . TRP A 1 161 ? -14.839 -4.087 -8.430 1.00 97.50 161 TRP A O 1
ATOM 1343 N N . VAL A 1 162 ? -15.451 -5.275 -10.236 1.00 98.19 162 VAL A N 1
ATOM 1344 C CA . VAL A 1 162 ? -16.839 -5.469 -9.788 1.00 98.19 162 VAL A CA 1
ATOM 1345 C C . VAL A 1 162 ? -16.874 -6.282 -8.488 1.00 98.19 162 VAL A C 1
ATOM 1347 O O . VAL A 1 162 ? -17.506 -5.866 -7.514 1.00 98.19 162 VAL A O 1
ATOM 1350 N N . ILE A 1 163 ? -16.145 -7.402 -8.429 1.00 97.94 163 ILE A N 1
ATOM 1351 C CA . ILE A 1 163 ? -16.053 -8.253 -7.232 1.00 97.94 163 ILE A CA 1
ATOM 1352 C C . ILE A 1 163 ? -15.438 -7.483 -6.057 1.00 97.94 163 ILE A C 1
ATOM 1354 O O . ILE A 1 163 ? -15.978 -7.523 -4.950 1.00 97.94 163 ILE A O 1
ATOM 1358 N N . ILE A 1 164 ? -14.344 -6.753 -6.286 1.00 97.81 164 ILE A N 1
ATOM 1359 C CA . ILE A 1 164 ? -13.694 -5.929 -5.259 1.00 97.81 164 ILE A CA 1
ATOM 1360 C C . ILE A 1 164 ? -14.628 -4.818 -4.766 1.00 97.81 164 ILE A C 1
ATOM 1362 O O . ILE A 1 164 ? -14.684 -4.573 -3.562 1.00 97.81 164 ILE A O 1
ATOM 1366 N N . GLY A 1 165 ? -15.415 -4.200 -5.649 1.00 97.62 165 GLY A N 1
ATOM 1367 C CA . GLY A 1 165 ? -16.427 -3.211 -5.279 1.00 97.62 165 GLY A CA 1
ATOM 1368 C C . GLY A 1 165 ? -17.470 -3.786 -4.319 1.00 97.62 165 GLY A C 1
ATOM 1369 O O . GLY A 1 165 ? -17.647 -3.266 -3.215 1.00 97.62 165 GLY A O 1
ATOM 1370 N N . PHE A 1 166 ? -18.091 -4.915 -4.680 1.00 98.12 166 PHE A N 1
ATOM 1371 C CA . PHE A 1 166 ? -19.032 -5.614 -3.793 1.00 98.12 166 PHE A CA 1
ATOM 1372 C C . PHE A 1 166 ? -18.389 -6.028 -2.466 1.00 98.12 166 PHE A C 1
ATOM 1374 O O . PHE A 1 166 ? -19.002 -5.906 -1.396 1.00 98.12 166 PHE A O 1
ATOM 1381 N N . TYR A 1 167 ? -17.142 -6.494 -2.520 1.00 97.19 167 TYR A N 1
ATOM 1382 C CA . TYR A 1 167 ? -16.378 -6.860 -1.338 1.00 97.19 167 TYR A CA 1
ATOM 1383 C C . TYR A 1 167 ? -16.158 -5.661 -0.405 1.00 97.19 167 TYR A C 1
ATOM 1385 O O . TYR A 1 167 ? -16.423 -5.762 0.795 1.00 97.19 167 TYR A O 1
ATOM 1393 N N . PHE A 1 168 ? -15.755 -4.509 -0.941 1.00 97.00 168 PHE A N 1
ATOM 1394 C CA . PHE A 1 168 ? -15.508 -3.292 -0.163 1.00 97.00 168 PHE A CA 1
ATOM 1395 C C . PHE A 1 168 ? -16.781 -2.745 0.468 1.00 97.00 168 PHE A C 1
ATOM 1397 O O . PHE A 1 168 ? -16.772 -2.419 1.655 1.00 97.00 168 PHE A O 1
ATOM 1404 N N . THR A 1 169 ? -17.894 -2.719 -0.269 1.00 96.94 169 THR A N 1
ATOM 1405 C CA . THR A 1 169 ? -19.196 -2.338 0.297 1.00 96.94 169 THR A CA 1
ATOM 1406 C C . THR A 1 169 ? -19.588 -3.264 1.448 1.00 96.94 169 THR A C 1
ATOM 1408 O O . THR A 1 169 ? -20.020 -2.804 2.507 1.00 96.94 169 THR A O 1
ATOM 1411 N N . THR A 1 170 ? -19.385 -4.573 1.284 1.00 95.31 170 THR A N 1
ATOM 1412 C CA . THR A 1 170 ? -19.672 -5.551 2.340 1.00 95.31 170 THR A CA 1
ATOM 1413 C C . THR A 1 170 ? -18.790 -5.320 3.567 1.00 95.31 170 THR A C 1
ATOM 1415 O O . THR A 1 170 ? -19.288 -5.340 4.696 1.00 95.31 170 THR A O 1
ATOM 1418 N N . LEU A 1 171 ? -17.493 -5.078 3.367 1.00 94.31 171 LEU A N 1
ATOM 1419 C CA . LEU A 1 171 ? -16.565 -4.800 4.458 1.00 94.31 171 LEU A CA 1
ATOM 1420 C C . LEU A 1 171 ? -16.892 -3.502 5.190 1.00 94.31 171 LEU A C 1
ATOM 1422 O O . LEU A 1 171 ? -16.871 -3.520 6.416 1.00 94.31 171 LEU A O 1
ATOM 1426 N N . ASP A 1 172 ? -17.235 -2.414 4.500 1.00 94.69 172 ASP A N 1
ATOM 1427 C CA . ASP A 1 172 ? -17.593 -1.139 5.139 1.00 94.69 172 ASP A CA 1
ATOM 1428 C C . ASP A 1 172 ? -18.759 -1.313 6.126 1.00 94.69 172 ASP A C 1
ATOM 1430 O O . ASP A 1 172 ? -18.667 -0.945 7.304 1.00 94.69 172 ASP A O 1
ATOM 1434 N N . LEU A 1 173 ? -19.826 -1.993 5.693 1.00 94.69 173 LEU A N 1
ATOM 1435 C CA . LEU A 1 173 ? -20.972 -2.305 6.553 1.00 94.69 173 LEU A CA 1
ATOM 1436 C C . LEU A 1 173 ? -20.566 -3.147 7.774 1.00 94.69 173 LEU A C 1
ATOM 1438 O O . LEU A 1 173 ? -21.063 -2.937 8.886 1.00 94.69 173 LEU A O 1
ATOM 1442 N N . LYS A 1 174 ? -19.647 -4.102 7.595 1.00 92.62 174 LYS A N 1
ATOM 1443 C CA . LYS A 1 174 ? -19.159 -4.964 8.684 1.00 92.62 174 LYS A CA 1
ATOM 1444 C C . LYS A 1 174 ? -18.227 -4.226 9.636 1.00 92.62 174 LYS A C 1
ATOM 1446 O O . LYS A 1 174 ? -18.359 -4.415 10.840 1.00 92.62 174 LYS A O 1
ATOM 1451 N N . ILE A 1 175 ? -17.345 -3.369 9.130 1.00 91.50 175 ILE A N 1
ATOM 1452 C CA . ILE A 1 175 ? -16.453 -2.521 9.926 1.00 91.50 175 ILE A CA 1
ATOM 1453 C C . ILE A 1 175 ? -17.292 -1.613 10.827 1.00 91.50 175 ILE A C 1
ATOM 1455 O O . ILE A 1 175 ? -17.081 -1.605 12.039 1.00 91.50 175 ILE A O 1
ATOM 1459 N N . LYS A 1 176 ? -18.314 -0.938 10.284 1.00 91.25 176 LYS A N 1
ATOM 1460 C CA . LYS A 1 176 ? -19.257 -0.129 11.080 1.00 91.25 176 LYS A CA 1
ATOM 1461 C C . LYS A 1 176 ? -19.910 -0.948 12.193 1.00 91.25 176 LYS A C 1
ATOM 1463 O O . LYS A 1 176 ? -19.930 -0.527 13.349 1.00 91.25 176 LYS A O 1
ATOM 1468 N N . LYS A 1 177 ? -20.377 -2.158 11.872 1.00 92.12 177 LYS A N 1
ATOM 1469 C CA . LYS A 1 177 ? -20.942 -3.078 12.867 1.00 92.12 177 LYS A CA 1
ATOM 1470 C C . LYS A 1 177 ? -19.922 -3.481 13.940 1.00 92.12 177 LYS A C 1
ATOM 1472 O O . LYS A 1 177 ? -20.256 -3.491 15.120 1.00 92.12 177 LYS A O 1
ATOM 1477 N N . PHE A 1 178 ? -18.683 -3.786 13.564 1.00 90.81 178 PHE A N 1
ATOM 1478 C CA . PHE A 1 178 ? -17.622 -4.132 14.511 1.00 90.81 178 PHE A CA 1
ATOM 1479 C C . PHE A 1 178 ? -17.278 -2.969 15.446 1.00 90.81 178 PHE A C 1
ATOM 1481 O O . PHE A 1 178 ? -17.060 -3.207 16.634 1.00 90.81 178 PHE A O 1
ATOM 1488 N N . PHE A 1 179 ? -17.304 -1.726 14.960 1.00 86.44 179 PHE A N 1
ATOM 1489 C CA . PHE A 1 179 ? -17.162 -0.538 15.806 1.00 86.44 179 PHE A CA 1
ATOM 1490 C C . PHE A 1 179 ? -18.281 -0.433 16.853 1.00 86.44 179 PHE A C 1
ATOM 1492 O O . PHE A 1 179 ? -17.985 -0.192 18.024 1.00 86.44 179 PHE A O 1
ATOM 1499 N N . LEU A 1 180 ? -19.540 -0.674 16.467 1.00 92.00 180 LEU A N 1
ATOM 1500 C CA . LEU A 1 180 ? -20.678 -0.684 17.400 1.00 92.00 180 LEU A CA 1
ATOM 1501 C C . LEU A 1 180 ? -20.562 -1.803 18.446 1.00 92.00 180 LEU A C 1
ATOM 1503 O O . LEU A 1 180 ? -20.865 -1.601 19.618 1.00 92.00 180 LEU A O 1
ATOM 1507 N N . GLU A 1 181 ? -20.045 -2.966 18.047 1.00 91.81 181 GLU A N 1
ATOM 1508 C CA . GLU A 1 181 ? -19.759 -4.097 18.941 1.00 91.81 181 GLU A CA 1
ATOM 1509 C C . GLU A 1 181 ? -18.455 -3.929 19.753 1.00 91.81 181 GLU A C 1
ATOM 1511 O O . GLU A 1 181 ? -18.002 -4.882 20.389 1.00 91.81 181 GLU A O 1
ATOM 1516 N N . LYS A 1 182 ? -17.829 -2.742 19.730 1.00 92.69 182 LYS A N 1
ATOM 1517 C CA . LYS A 1 182 ? -16.560 -2.417 20.413 1.00 92.69 182 LYS A CA 1
ATOM 1518 C C . LYS A 1 182 ? -15.357 -3.277 19.986 1.00 92.69 182 LYS A C 1
ATOM 1520 O O . LYS A 1 182 ? -14.350 -3.359 20.687 1.00 92.69 182 LYS A O 1
ATOM 1525 N N . LYS A 1 183 ? -15.409 -3.890 18.801 1.00 89.62 183 LYS A N 1
ATOM 1526 C CA . LYS A 1 183 ? -14.322 -4.684 18.193 1.00 89.62 183 LYS A CA 1
ATOM 1527 C C . LYS A 1 183 ? -13.383 -3.791 17.383 1.00 89.62 183 LYS A C 1
ATOM 1529 O O . LYS A 1 183 ? -13.181 -3.985 16.181 1.00 89.62 183 LYS A O 1
ATOM 1534 N N . TYR A 1 184 ? -12.805 -2.793 18.045 1.00 86.44 184 TYR A N 1
ATOM 1535 C CA . TYR A 1 184 ? -12.020 -1.745 17.389 1.00 86.44 184 TYR A CA 1
ATOM 1536 C C . TYR A 1 184 ? -10.783 -2.286 16.673 1.00 86.44 184 TYR A C 1
ATOM 1538 O O . TYR A 1 184 ? -10.558 -1.945 15.519 1.00 86.44 184 TYR A O 1
ATOM 1546 N N . ILE A 1 185 ? -10.028 -3.188 17.310 1.00 86.75 185 ILE A N 1
ATOM 1547 C CA . ILE A 1 185 ? -8.804 -3.758 16.723 1.00 86.75 185 ILE A CA 1
ATOM 1548 C C . ILE A 1 185 ? -9.120 -4.478 15.408 1.00 86.75 185 ILE A C 1
ATOM 1550 O O . ILE A 1 185 ? -8.478 -4.221 14.398 1.00 86.75 185 ILE A O 1
ATOM 1554 N N . LEU A 1 186 ? -10.150 -5.330 15.396 1.00 90.12 186 LEU A N 1
ATOM 1555 C CA . LEU A 1 186 ? -10.568 -6.048 14.191 1.00 90.12 186 LEU A CA 1
ATOM 1556 C C . LEU A 1 186 ? -10.970 -5.077 13.071 1.00 90.12 186 LEU A C 1
ATOM 1558 O O . LEU A 1 186 ? -10.576 -5.260 11.924 1.00 90.12 186 LEU A O 1
ATOM 1562 N N . SER A 1 187 ? -11.723 -4.035 13.425 1.00 87.69 187 SER A N 1
ATOM 1563 C CA . SER A 1 187 ? -12.167 -2.994 12.494 1.00 87.69 187 SER A CA 1
ATOM 1564 C C . SER A 1 187 ? -10.988 -2.237 11.881 1.00 87.69 187 SER A C 1
ATOM 1566 O O . SER A 1 187 ? -10.936 -2.050 10.668 1.00 87.69 187 SER A O 1
ATOM 1568 N N . LEU A 1 188 ? -10.020 -1.846 12.714 1.00 86.50 188 LEU A N 1
ATOM 1569 C CA . LEU A 1 188 ? -8.821 -1.120 12.300 1.00 86.50 188 LEU A CA 1
ATOM 1570 C C . LEU A 1 188 ? -7.911 -1.977 11.418 1.00 86.50 188 LEU A C 1
ATOM 1572 O O . LEU A 1 188 ? -7.423 -1.485 10.407 1.00 86.50 188 LEU A O 1
ATOM 1576 N N . VAL A 1 189 ? -7.713 -3.254 11.755 1.00 90.44 189 VAL A N 1
ATOM 1577 C CA . VAL A 1 189 ? -6.903 -4.173 10.937 1.00 90.44 189 VAL A CA 1
ATOM 1578 C C . VAL A 1 189 ? -7.553 -4.409 9.571 1.00 90.44 189 VAL A C 1
ATOM 1580 O O . VAL A 1 189 ? -6.858 -4.395 8.558 1.00 90.44 189 VAL A O 1
ATOM 1583 N N . GLN A 1 190 ? -8.879 -4.572 9.517 1.00 93.56 190 GLN A N 1
ATOM 1584 C CA . GLN A 1 190 ? -9.595 -4.711 8.245 1.00 93.56 190 GLN A CA 1
ATOM 1585 C C . GLN A 1 190 ? -9.473 -3.455 7.382 1.00 93.56 190 GLN A C 1
ATOM 1587 O O . GLN A 1 190 ? -9.127 -3.548 6.206 1.00 93.56 190 GLN A O 1
ATOM 1592 N N . LEU A 1 191 ? -9.686 -2.278 7.977 1.00 89.25 191 LEU A N 1
ATOM 1593 C CA . LEU A 1 191 ? -9.492 -1.005 7.288 1.00 89.25 191 LEU A CA 1
ATOM 1594 C C . LEU A 1 191 ? -8.055 -0.869 6.765 1.00 89.25 191 LEU A C 1
ATOM 1596 O O . LEU A 1 191 ? -7.856 -0.479 5.617 1.00 89.25 191 LEU A O 1
ATOM 1600 N N . LEU A 1 192 ? -7.063 -1.243 7.577 1.00 89.44 192 LEU A N 1
ATOM 1601 C CA . LEU A 1 192 ? -5.656 -1.207 7.192 1.00 89.44 192 LEU A CA 1
ATOM 1602 C C . LEU A 1 192 ? -5.383 -2.093 5.972 1.00 89.44 192 LEU A C 1
ATOM 1604 O O . LEU A 1 192 ? -4.717 -1.640 5.050 1.00 89.44 192 LEU A O 1
ATOM 1608 N N . PHE A 1 193 ? -5.907 -3.320 5.920 1.00 93.81 193 PHE A N 1
ATOM 1609 C CA . PHE A 1 193 ? -5.723 -4.187 4.752 1.00 93.81 193 PHE A CA 1
ATOM 1610 C C . PHE A 1 193 ? -6.335 -3.606 3.473 1.00 93.81 193 PHE A C 1
ATOM 1612 O O . PHE A 1 193 ? -5.691 -3.666 2.426 1.00 93.81 193 PHE A O 1
ATOM 1619 N N . ILE A 1 194 ? -7.523 -2.999 3.549 1.00 93.81 194 ILE A N 1
ATOM 1620 C CA . ILE A 1 194 ? -8.147 -2.335 2.392 1.00 93.81 194 ILE A CA 1
ATOM 1621 C C . ILE A 1 194 ? -7.279 -1.167 1.916 1.00 93.81 194 ILE A C 1
ATOM 1623 O O . ILE A 1 194 ? -6.964 -1.077 0.732 1.00 93.81 194 ILE A O 1
ATOM 1627 N N . VAL A 1 195 ? -6.848 -0.297 2.834 1.00 88.69 195 VAL A N 1
ATOM 1628 C CA . VAL A 1 195 ? -5.992 0.853 2.501 1.00 88.69 195 VAL A CA 1
ATOM 1629 C C . VAL A 1 195 ? -4.672 0.386 1.889 1.00 88.69 195 VAL A C 1
ATOM 1631 O O . VAL A 1 195 ? -4.254 0.914 0.861 1.00 88.69 195 VAL A O 1
ATOM 1634 N N . MET A 1 196 ? -4.048 -0.643 2.467 1.00 91.75 196 MET A N 1
ATOM 1635 C CA . MET A 1 196 ? -2.815 -1.229 1.941 1.00 91.75 196 MET A CA 1
ATOM 1636 C C . MET A 1 196 ? -3.012 -1.793 0.534 1.00 91.75 196 MET A C 1
ATOM 1638 O O . MET A 1 196 ? -2.170 -1.558 -0.324 1.00 91.75 196 MET A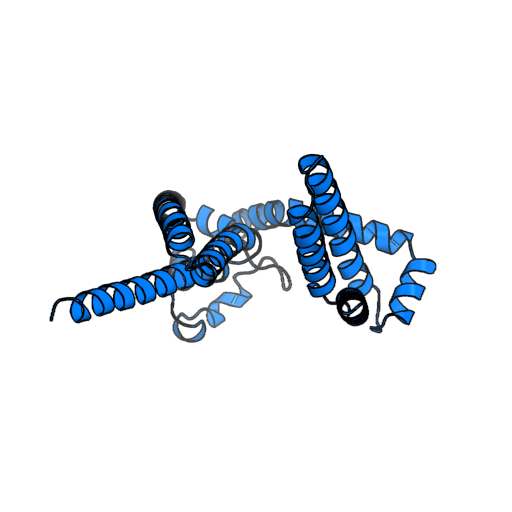 O 1
ATOM 1642 N N . PHE A 1 197 ? -4.124 -2.476 0.252 1.00 95.69 197 PHE A N 1
ATOM 1643 C CA . PHE A 1 197 ? -4.439 -2.905 -1.112 1.00 95.69 197 PHE A CA 1
ATOM 1644 C C . PHE A 1 197 ? -4.561 -1.709 -2.069 1.00 95.69 197 PHE A C 1
ATOM 1646 O O . PHE A 1 197 ? -3.909 -1.701 -3.112 1.00 95.69 197 PHE A O 1
ATOM 1653 N N . CYS A 1 198 ? -5.346 -0.689 -1.701 1.00 92.44 198 CYS A N 1
ATOM 1654 C CA . CYS A 1 198 ? -5.599 0.481 -2.545 1.00 92.44 198 CYS A CA 1
ATOM 1655 C C . CYS A 1 198 ? -4.330 1.267 -2.885 1.00 92.44 198 CYS A C 1
ATOM 1657 O O . CYS A 1 198 ? -4.231 1.793 -3.986 1.00 92.44 198 CYS A O 1
ATOM 1659 N N . VAL A 1 199 ? -3.375 1.359 -1.958 1.00 88.38 199 VAL A N 1
ATOM 1660 C CA . VAL A 1 199 ? -2.092 2.030 -2.210 1.00 88.38 199 VAL A CA 1
ATOM 1661 C C . VAL A 1 199 ? -1.170 1.122 -3.023 1.00 88.38 199 VAL A C 1
ATOM 1663 O O . VAL A 1 199 ? -0.671 1.507 -4.078 1.00 88.38 199 VAL A O 1
ATOM 1666 N N . LEU A 1 200 ? -0.974 -0.120 -2.575 1.00 90.94 200 LEU A N 1
ATOM 1667 C CA . LEU A 1 200 ? 0.061 -0.990 -3.131 1.00 90.94 200 LEU A CA 1
ATOM 1668 C C . LEU A 1 200 ? -0.276 -1.534 -4.520 1.00 90.94 200 LEU A C 1
ATOM 1670 O O . LEU A 1 200 ? 0.639 -1.958 -5.218 1.00 90.94 200 LEU A O 1
ATOM 1674 N N . ILE A 1 201 ? -1.541 -1.519 -4.950 1.00 95.00 201 ILE A N 1
ATOM 1675 C CA . ILE A 1 201 ? -1.915 -1.922 -6.316 1.00 95.00 201 ILE A CA 1
ATOM 1676 C C . ILE A 1 201 ? -1.271 -1.021 -7.390 1.00 95.00 201 ILE A C 1
ATOM 1678 O O . ILE A 1 201 ? -1.056 -1.478 -8.512 1.00 95.00 201 ILE A O 1
ATOM 1682 N N . TYR A 1 202 ? -0.916 0.223 -7.042 1.00 91.31 202 TYR A N 1
ATOM 1683 C CA . TYR A 1 202 ? -0.242 1.174 -7.936 1.00 91.31 202 TYR A CA 1
ATOM 1684 C C . TYR A 1 202 ? 1.287 1.106 -7.876 1.00 91.31 202 TYR A C 1
ATOM 1686 O O . TYR A 1 202 ? 1.946 1.588 -8.789 1.00 91.31 202 TYR A O 1
ATOM 1694 N N . GLU A 1 203 ? 1.861 0.527 -6.821 1.00 88.88 203 GLU A N 1
ATOM 1695 C CA . GLU A 1 203 ? 3.314 0.553 -6.578 1.00 88.88 203 GLU A CA 1
ATOM 1696 C C . GLU A 1 203 ? 3.973 -0.827 -6.676 1.00 88.88 203 GLU A C 1
ATOM 1698 O O . GLU A 1 203 ? 5.170 -0.937 -6.940 1.00 88.88 203 GLU A O 1
ATOM 1703 N N . TYR A 1 204 ? 3.206 -1.891 -6.445 1.00 92.81 204 TYR A N 1
ATOM 1704 C CA . TYR A 1 204 ? 3.693 -3.262 -6.381 1.00 92.81 204 TYR A CA 1
ATOM 1705 C C . TYR A 1 204 ? 2.898 -4.172 -7.303 1.00 92.81 204 TYR A C 1
ATOM 1707 O O . TYR A 1 204 ? 1.760 -3.882 -7.669 1.00 92.81 204 TYR A O 1
ATOM 1715 N N . ASN A 1 205 ? 3.489 -5.328 -7.602 1.00 96.00 205 ASN A N 1
ATOM 1716 C CA . ASN A 1 205 ? 2.852 -6.339 -8.431 1.00 96.00 205 ASN A CA 1
ATOM 1717 C C . ASN A 1 205 ? 1.498 -6.797 -7.878 1.00 96.00 205 ASN A C 1
ATOM 1719 O O . ASN A 1 205 ? 1.230 -6.746 -6.666 1.00 96.00 205 ASN A O 1
ATOM 1723 N N . PHE A 1 206 ? 0.663 -7.304 -8.781 1.00 97.19 206 PHE A N 1
ATOM 1724 C CA . PHE A 1 206 ? -0.702 -7.718 -8.479 1.00 97.19 206 PHE A CA 1
ATOM 1725 C C . PHE A 1 206 ? -0.740 -8.775 -7.372 1.00 97.19 206 PHE A C 1
ATOM 1727 O O . PHE A 1 206 ? -1.564 -8.709 -6.466 1.00 97.19 206 PHE A O 1
ATOM 1734 N N . ARG A 1 207 ? 0.217 -9.709 -7.361 1.00 96.56 207 ARG A N 1
ATOM 1735 C CA . ARG A 1 207 ? 0.329 -10.726 -6.307 1.00 96.56 207 ARG A CA 1
ATOM 1736 C C . ARG A 1 207 ? 0.505 -10.123 -4.914 1.00 96.56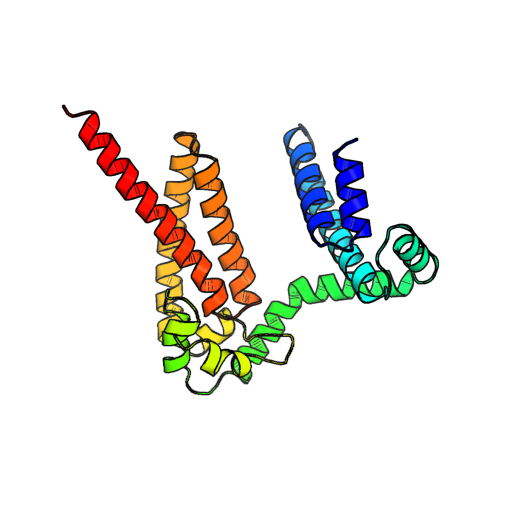 207 ARG A C 1
ATOM 1738 O O . ARG A 1 207 ? -0.139 -10.556 -3.960 1.00 96.56 207 ARG A O 1
ATOM 1745 N N . SER A 1 208 ? 1.436 -9.184 -4.774 1.00 95.12 208 SER A N 1
ATOM 1746 C CA . SER A 1 208 ? 1.799 -8.589 -3.483 1.00 95.12 208 SER A CA 1
ATOM 1747 C C . SER A 1 208 ? 0.664 -7.745 -2.926 1.00 95.12 208 SER A C 1
ATOM 1749 O O . SER A 1 208 ? 0.351 -7.861 -1.743 1.00 95.12 208 SER A O 1
ATOM 1751 N N . SER A 1 209 ? 0.023 -6.951 -3.781 1.00 96.69 209 SER A N 1
ATOM 1752 C CA . SER A 1 209 ? -1.124 -6.123 -3.408 1.00 96.69 209 SER A CA 1
ATOM 1753 C C . SER A 1 209 ? -2.364 -6.977 -3.109 1.00 96.69 209 SER A C 1
ATOM 1755 O O . SER A 1 209 ? -2.963 -6.838 -2.044 1.00 96.69 209 SER A O 1
ATOM 1757 N N . ASN A 1 210 ? -2.706 -7.945 -3.962 1.00 97.44 210 ASN A N 1
ATOM 1758 C CA . ASN A 1 210 ? -3.893 -8.790 -3.788 1.00 97.44 210 ASN A CA 1
ATOM 1759 C C . ASN A 1 210 ? -3.861 -9.663 -2.514 1.00 97.44 210 ASN A C 1
ATOM 1761 O O . ASN A 1 210 ? -4.901 -10.010 -1.959 1.00 97.44 210 ASN A O 1
ATOM 1765 N N . ARG A 1 211 ? -2.683 -9.965 -1.951 1.00 96.94 211 ARG A N 1
ATOM 1766 C CA . ARG A 1 211 ? -2.589 -10.665 -0.652 1.00 96.94 211 ARG A CA 1
ATOM 1767 C C . ARG A 1 211 ? -3.312 -9.953 0.484 1.00 96.94 211 ARG A C 1
ATOM 1769 O O . ARG A 1 211 ? -3.817 -10.629 1.374 1.00 96.94 211 ARG A O 1
ATOM 1776 N N . PHE A 1 212 ? -3.395 -8.626 0.458 1.00 97.25 212 PHE A N 1
ATOM 1777 C CA . PHE A 1 212 ? -4.133 -7.887 1.481 1.00 97.25 212 PHE A CA 1
ATOM 1778 C C . PHE A 1 212 ? -5.641 -8.173 1.420 1.00 97.25 212 PHE A C 1
ATOM 1780 O O . PHE A 1 212 ? -6.282 -8.240 2.469 1.00 97.25 212 PHE A O 1
ATOM 1787 N N . ILE A 1 213 ? -6.185 -8.471 0.233 1.00 97.88 213 ILE A N 1
ATOM 1788 C CA . ILE A 1 213 ? -7.553 -8.984 0.081 1.00 97.88 213 ILE A CA 1
ATOM 1789 C C . ILE A 1 213 ? -7.671 -10.369 0.723 1.00 97.88 213 ILE A C 1
ATOM 1791 O O . ILE A 1 213 ? -8.584 -10.594 1.514 1.00 97.88 213 ILE A O 1
ATOM 1795 N N . TYR A 1 214 ? -6.718 -11.276 0.485 1.00 97.12 214 TYR A N 1
ATOM 1796 C CA . TYR A 1 214 ? -6.725 -12.599 1.125 1.00 97.12 214 TYR A CA 1
ATOM 1797 C C . TYR A 1 214 ? -6.615 -12.533 2.646 1.00 97.12 214 TYR A C 1
ATOM 1799 O O . TYR A 1 214 ? -7.356 -13.226 3.340 1.00 97.12 214 TYR A O 1
ATOM 1807 N N . TYR A 1 215 ? -5.743 -11.685 3.186 1.00 96.50 215 TYR A N 1
ATOM 1808 C CA . TYR A 1 215 ? -5.620 -11.507 4.633 1.00 96.50 215 TYR A CA 1
ATOM 1809 C C . TYR A 1 215 ? -6.903 -10.944 5.241 1.00 96.50 215 TYR A C 1
ATOM 1811 O O . TYR A 1 215 ? -7.356 -11.419 6.283 1.00 96.50 215 TYR A O 1
ATOM 1819 N N . SER A 1 216 ? -7.525 -9.986 4.555 1.00 96.56 216 SER A N 1
ATOM 1820 C CA . SER A 1 216 ? -8.817 -9.422 4.931 1.00 96.56 216 SER A CA 1
ATOM 1821 C C . SER A 1 216 ? -9.929 -10.483 4.927 1.00 96.56 216 SER A C 1
ATOM 1823 O O . SER A 1 216 ? -10.650 -10.611 5.924 1.00 96.56 216 SER A O 1
ATOM 1825 N N . LEU A 1 217 ? -9.998 -11.318 3.884 1.00 96.00 217 LEU A N 1
ATOM 1826 C CA . LEU A 1 217 ? -10.953 -12.425 3.763 1.00 96.00 217 LEU A CA 1
ATOM 1827 C C . LEU A 1 217 ? -10.754 -13.486 4.850 1.00 96.00 217 LEU A C 1
ATOM 1829 O O . LEU A 1 217 ? -11.720 -13.880 5.503 1.00 96.00 217 LEU A O 1
ATOM 1833 N N . ILE A 1 218 ? -9.515 -13.924 5.085 1.00 95.50 218 ILE A N 1
ATOM 1834 C CA . ILE A 1 218 ? -9.187 -14.915 6.121 1.00 95.50 218 ILE A CA 1
ATOM 1835 C C . ILE A 1 218 ? -9.584 -14.384 7.496 1.00 95.50 218 ILE A C 1
ATOM 1837 O O . ILE A 1 218 ? -10.253 -15.078 8.261 1.00 95.50 218 ILE A O 1
ATOM 1841 N N . LEU A 1 219 ? -9.223 -13.139 7.807 1.00 93.88 219 LEU A N 1
ATOM 1842 C CA . LEU A 1 219 ? -9.562 -12.519 9.084 1.00 93.88 219 LEU A CA 1
ATOM 1843 C C . LEU A 1 219 ? -11.083 -12.412 9.273 1.00 93.88 219 LEU A C 1
ATOM 1845 O O . LEU A 1 219 ? -11.600 -12.664 10.364 1.00 93.88 219 LEU A O 1
ATOM 1849 N N . PHE A 1 220 ? -11.809 -12.080 8.205 1.00 91.00 220 PHE A N 1
ATOM 1850 C CA . PHE A 1 220 ? -13.267 -12.037 8.214 1.00 91.00 220 PHE A CA 1
ATOM 1851 C C . PHE A 1 220 ? -13.886 -13.429 8.428 1.00 91.00 220 PHE A C 1
ATOM 1853 O O . PHE A 1 220 ? -14.799 -13.587 9.242 1.00 91.00 220 PHE A O 1
ATOM 1860 N N . PHE A 1 221 ? -13.358 -14.449 7.754 1.00 91.69 221 PHE A N 1
ATOM 1861 C CA . PHE A 1 221 ? -13.811 -15.833 7.873 1.00 91.69 221 PHE A CA 1
ATOM 1862 C C . PHE A 1 221 ? -13.572 -16.411 9.276 1.00 91.69 221 PHE A C 1
ATOM 1864 O O . PHE A 1 221 ? -14.487 -16.976 9.878 1.00 91.69 221 PHE A O 1
ATOM 1871 N N . LEU A 1 222 ? -12.385 -16.194 9.850 1.00 91.56 222 LEU A N 1
ATOM 1872 C CA . LEU A 1 222 ? -12.063 -16.605 11.222 1.00 91.56 222 LEU A CA 1
ATOM 1873 C C . LEU A 1 222 ? -13.006 -15.962 12.244 1.00 91.56 222 LEU A C 1
ATOM 1875 O O . LEU A 1 222 ? -13.473 -16.619 13.179 1.00 91.56 222 LEU A O 1
ATOM 1879 N N . TYR A 1 223 ? -13.329 -14.682 12.049 1.00 89.62 223 TYR A N 1
ATOM 1880 C CA . TYR A 1 223 ? -14.314 -14.000 12.876 1.00 89.62 223 TYR A CA 1
ATOM 1881 C C . TYR A 1 223 ? -15.706 -14.637 12.755 1.00 89.62 223 TYR A C 1
ATOM 1883 O O . TYR A 1 223 ? -16.376 -14.850 13.770 1.00 89.62 223 TYR A O 1
ATOM 1891 N N . TYR A 1 224 ? -16.134 -14.966 11.534 1.00 87.62 224 TYR A N 1
ATOM 1892 C CA . TYR A 1 224 ? -17.430 -15.594 11.288 1.00 87.62 224 TYR A CA 1
ATOM 1893 C C . TYR A 1 224 ? -17.557 -16.954 11.991 1.00 87.62 224 TYR A C 1
ATOM 1895 O O . TYR A 1 224 ? -18.550 -17.178 12.688 1.00 87.62 224 TYR A O 1
ATOM 1903 N N . ILE A 1 225 ? -16.534 -17.814 11.898 1.00 89.19 225 ILE A N 1
ATOM 1904 C CA . ILE A 1 225 ? -16.496 -19.108 12.606 1.00 89.19 225 ILE A CA 1
ATOM 1905 C C . ILE A 1 225 ? -16.625 -18.901 14.118 1.00 89.19 225 ILE A C 1
ATOM 1907 O O . ILE A 1 225 ? -17.471 -19.520 14.767 1.00 89.19 225 ILE A O 1
ATOM 1911 N N . LYS A 1 226 ? -15.825 -17.992 14.690 1.00 86.00 226 LYS A N 1
ATOM 1912 C CA . LYS A 1 226 ? -15.859 -17.715 16.133 1.00 86.00 226 LYS A CA 1
ATOM 1913 C C . LYS A 1 226 ? -17.233 -17.213 16.586 1.00 86.00 226 LYS A C 1
ATOM 1915 O O . LYS A 1 226 ? -17.710 -17.604 17.650 1.00 86.00 226 LYS A O 1
ATOM 1920 N N . TYR A 1 227 ? -17.873 -16.360 15.788 1.00 81.44 227 TYR A N 1
ATOM 1921 C CA . TYR A 1 227 ? -19.195 -15.819 16.099 1.00 81.44 227 TYR A CA 1
ATOM 1922 C C . TYR A 1 227 ? -20.292 -16.894 16.081 1.00 81.44 227 TYR A C 1
ATOM 1924 O O . TYR A 1 227 ? -21.140 -16.906 16.974 1.00 81.44 227 TYR A O 1
ATOM 1932 N N . GLN A 1 228 ? -20.263 -17.810 15.107 1.00 75.00 228 GLN A N 1
ATOM 1933 C CA . GLN A 1 228 ? -21.213 -18.927 15.043 1.00 75.00 228 GLN A CA 1
ATOM 1934 C C . GLN A 1 228 ? -21.064 -19.866 16.245 1.00 75.00 228 GLN A C 1
ATOM 1936 O O . GLN A 1 228 ? -22.054 -20.190 16.902 1.00 75.00 228 GLN A O 1
ATOM 1941 N N . ASN A 1 229 ? -19.827 -20.208 16.608 1.00 73.38 229 ASN A N 1
ATOM 1942 C CA . ASN A 1 229 ? -19.562 -21.054 17.772 1.00 73.38 229 ASN A CA 1
ATOM 1943 C C . ASN A 1 229 ? -20.018 -20.385 19.079 1.00 73.38 229 ASN A C 1
ATOM 1945 O O . ASN A 1 229 ? -20.615 -21.041 19.924 1.00 73.38 229 ASN A O 1
ATOM 1949 N N . GLY A 1 230 ? -19.834 -19.068 19.227 1.00 63.06 230 GLY A N 1
ATOM 1950 C CA . GLY A 1 230 ? -20.308 -18.325 20.401 1.00 63.06 230 GLY A CA 1
ATOM 1951 C C . GLY A 1 230 ? -21.834 -18.317 20.571 1.00 63.06 230 GLY A C 1
ATOM 1952 O O . GLY A 1 230 ? -22.319 -18.339 21.698 1.00 63.06 230 GLY A O 1
ATOM 1953 N N . LYS A 1 231 ? -22.608 -18.345 19.477 1.00 58.19 231 LYS A N 1
ATOM 1954 C CA . LYS A 1 231 ? -24.078 -18.471 19.543 1.00 58.19 231 LYS A CA 1
ATOM 1955 C C . LYS A 1 231 ? -24.549 -19.874 19.927 1.00 58.19 231 LYS A C 1
ATOM 1957 O O . LYS A 1 231 ? -25.610 -19.998 20.531 1.00 58.19 231 LYS A O 1
ATOM 1962 N N . LEU A 1 232 ? -23.775 -20.908 19.598 1.00 50.31 232 LEU A N 1
ATOM 1963 C CA . LEU A 1 232 ? -24.070 -22.296 19.967 1.00 50.31 232 LEU A CA 1
ATOM 1964 C C . LEU A 1 232 ? -23.960 -22.540 21.482 1.00 50.31 232 LEU A C 1
ATOM 1966 O O . LEU A 1 232 ? -24.721 -23.342 22.012 1.00 50.31 232 LEU A O 1
ATOM 1970 N N . TYR A 1 233 ? -23.091 -21.809 22.188 1.00 46.66 233 TYR A N 1
ATOM 1971 C CA . TYR A 1 233 ? -22.935 -21.937 23.645 1.00 46.66 233 TYR A CA 1
ATOM 1972 C C . TYR A 1 233 ? -23.991 -21.191 24.473 1.00 46.66 233 TYR A C 1
ATOM 1974 O O . TYR A 1 233 ? -24.173 -21.522 25.635 1.00 46.66 233 TYR A O 1
ATOM 1982 N N . ILE A 1 234 ? -24.707 -20.220 23.896 1.00 48.75 234 ILE A N 1
ATOM 1983 C CA . ILE A 1 234 ? -25.772 -19.470 24.597 1.00 48.75 234 ILE A CA 1
ATOM 1984 C C . ILE A 1 234 ? -27.145 -20.159 24.430 1.00 48.75 234 ILE A C 1
ATOM 1986 O O . ILE A 1 234 ? -28.129 -19.768 25.043 1.00 48.75 234 ILE A O 1
ATOM 1990 N N . LYS A 1 235 ? -27.225 -21.205 23.596 1.00 44.03 235 LYS A N 1
ATOM 1991 C CA . LYS A 1 235 ? -28.452 -21.971 23.324 1.00 44.03 235 LYS A CA 1
ATOM 1992 C C . LYS A 1 235 ? -28.540 -23.316 24.070 1.00 44.03 235 LYS A C 1
ATOM 1994 O O . LYS A 1 235 ? -29.330 -24.161 23.657 1.00 44.03 235 LYS A O 1
ATOM 1999 N N . ARG A 1 236 ? -27.746 -23.529 25.123 1.00 40.84 236 ARG A N 1
ATOM 2000 C CA . ARG A 1 236 ? -27.871 -24.688 26.021 1.00 40.84 236 ARG A CA 1
ATOM 2001 C C . ARG A 1 236 ? -28.345 -24.252 27.393 1.00 40.84 236 ARG A C 1
ATOM 2003 O O . ARG A 1 236 ? -27.809 -23.231 27.870 1.00 40.84 236 ARG A O 1
#

pLDDT: mean 89.28, std 8.89, range [40.84, 98.19]

Sequence (236 aa):
MLFLIVLISCISIGSRMASVNLGVFLLGVYLQKKNNKNYFILFSIVILLIFFGYNISLRSESHQHGLIPYILITLEKPEIIFKYIYKNLYYNFVFGFYATADTVEYYSSNIDKNLLISLNPLPGRFAGWYKIAEKMRLNIFAPYTGIGELYKTPIFFFFYWVIIGFYFTTLDLKIKKFFLEKKYILSLVQLLFIVMFCVLIYEYNFRSSNRFIYYSLILFFLYYIKYQNGKLYIKR

Foldseek 3Di:
DVLVVVLQVCLQQLHLVNLVSLLVVLVVVLVVDDPDSVVSVVVSVVVSLLVSQQSNLLVVPDPDGGPVSSVCCCVVPVVSSVVSSVVVSCCLVCVLVVLLVLLLVPVDPPLVLVVQLLPDLDPCVVSVVVVCVCVQAPDPVAGRAQLSSLVVVVVSVVVVVVVVVVVVVVLVVVLVVCVVVVVPVLSVLLVVLVVQLVSRNSGHHSSVSCNSVVVSVVSVVVVVVVVVVVVVVVVD